Protein AF-A0A9P8IAJ6-F1 (afdb_monomer)

Nearest PDB structures (foldseek):
  5oow-assembly2_B  TM=6.329E-01  e=9.358E-02  Escherichia coli K-12
  6pc1-assembly2_D  TM=3.335E-01  e=1.319E-03  Helicobacter pylori G27
  6pc0-assembly1_A  TM=3.004E-01  e=3.775E-03  Helicobacter pylori G27
  6da0-assembly1_A  TM=4.133E-01  e=6.352E-02  Naegleria fowleri
  3fgu-assembly1_A  TM=4.046E-01  e=2.147E-01  Homo sapiens

Structure (mmCIF, N/CA/C/O backbone):
data_AF-A0A9P8IAJ6-F1
#
_entry.id   AF-A0A9P8IAJ6-F1
#
loop_
_atom_site.group_PDB
_atom_site.id
_atom_site.type_symbol
_atom_site.label_atom_id
_atom_site.label_alt_id
_atom_site.label_comp_id
_atom_site.label_asym_id
_atom_site.label_entity_id
_atom_site.label_seq_id
_atom_site.pdbx_PDB_ins_code
_atom_site.Cartn_x
_atom_site.Cartn_y
_atom_site.Cartn_z
_atom_site.occupancy
_atom_site.B_iso_or_equiv
_atom_site.auth_seq_id
_atom_site.auth_comp_id
_atom_site.auth_asym_id
_atom_site.auth_atom_id
_atom_site.pdbx_PDB_model_num
ATOM 1 N N . MET A 1 1 ? -20.504 -13.870 -5.155 1.00 44.28 1 MET A N 1
ATOM 2 C CA . MET A 1 1 ? -19.865 -12.535 -5.141 1.00 44.28 1 MET A CA 1
ATOM 3 C C . MET A 1 1 ? -20.923 -11.447 -5.249 1.00 44.28 1 MET A C 1
ATOM 5 O O . MET A 1 1 ? -21.402 -11.161 -6.342 1.00 44.28 1 MET A O 1
ATOM 9 N N . LEU A 1 2 ? -21.310 -10.851 -4.120 1.00 45.03 2 LEU A N 1
ATOM 10 C CA . LEU A 1 2 ? -22.040 -9.582 -4.119 1.00 45.03 2 LEU A CA 1
ATOM 11 C C . LEU A 1 2 ? -21.165 -8.536 -4.825 1.00 45.03 2 LEU A C 1
ATOM 13 O O . LEU A 1 2 ? -20.023 -8.322 -4.421 1.00 45.03 2 LEU A O 1
ATOM 17 N N . ARG A 1 3 ? -21.667 -7.910 -5.897 1.00 51.94 3 ARG A N 1
ATOM 18 C CA . ARG A 1 3 ? -20.968 -6.795 -6.552 1.00 51.94 3 ARG A CA 1
ATOM 19 C C . ARG A 1 3 ? -20.875 -5.643 -5.556 1.00 51.94 3 ARG A C 1
ATOM 21 O O . ARG A 1 3 ? -21.867 -4.967 -5.294 1.00 51.94 3 ARG A O 1
ATOM 28 N N . ARG A 1 4 ? -19.693 -5.442 -4.976 1.00 66.25 4 ARG A N 1
ATOM 29 C CA . ARG A 1 4 ? -19.407 -4.273 -4.146 1.00 66.25 4 ARG A CA 1
ATOM 30 C C . ARG A 1 4 ? -19.247 -3.073 -5.074 1.00 66.25 4 ARG A C 1
ATOM 32 O O . ARG A 1 4 ? -18.407 -3.083 -5.971 1.00 66.25 4 ARG A O 1
ATOM 39 N N . ASN A 1 5 ? -20.093 -2.066 -4.890 1.00 79.81 5 ASN A N 1
ATOM 40 C CA . ASN A 1 5 ? -20.052 -0.847 -5.687 1.00 79.81 5 ASN A CA 1
ATOM 41 C C . ASN A 1 5 ? -19.030 0.110 -5.071 1.00 79.81 5 ASN A C 1
ATOM 43 O O . ASN A 1 5 ? -19.359 0.876 -4.169 1.00 79.81 5 ASN A O 1
ATOM 47 N N . TYR A 1 6 ? -17.791 0.059 -5.553 1.00 83.31 6 TYR A N 1
ATOM 48 C CA . TYR A 1 6 ? -16.801 1.086 -5.245 1.00 83.31 6 TYR A CA 1
ATOM 49 C C . TYR A 1 6 ? -16.961 2.255 -6.212 1.00 83.31 6 TYR A C 1
ATOM 51 O O . TYR A 1 6 ? -17.117 2.057 -7.418 1.00 83.31 6 TYR A O 1
ATOM 59 N N . ARG A 1 7 ? -16.872 3.477 -5.690 1.00 87.62 7 ARG A N 1
ATOM 60 C CA . ARG A 1 7 ? -16.754 4.683 -6.508 1.00 87.62 7 ARG A CA 1
ATOM 61 C C . ARG A 1 7 ? -15.306 5.148 -6.457 1.00 87.62 7 ARG A C 1
ATOM 63 O O . ARG A 1 7 ? -14.815 5.518 -5.397 1.00 87.62 7 ARG A O 1
ATOM 70 N N . ILE A 1 8 ? -14.634 5.114 -7.601 1.00 89.38 8 ILE A N 1
ATOM 71 C CA . ILE A 1 8 ? -13.309 5.715 -7.758 1.00 89.38 8 ILE A CA 1
ATOM 72 C C . ILE A 1 8 ? -13.501 7.232 -7.816 1.00 89.38 8 ILE A C 1
ATOM 74 O O . ILE A 1 8 ? -14.361 7.714 -8.554 1.00 89.38 8 ILE A O 1
ATOM 78 N N . ILE A 1 9 ? -12.739 7.961 -7.003 1.00 90.75 9 ILE A N 1
ATOM 79 C CA . ILE A 1 9 ? -12.897 9.409 -6.841 1.00 90.75 9 ILE A CA 1
ATOM 80 C C . ILE A 1 9 ? -11.759 10.160 -7.520 1.00 90.75 9 ILE A C 1
ATOM 82 O O . ILE A 1 9 ? -11.996 10.890 -8.476 1.00 90.75 9 ILE A O 1
ATOM 86 N N . ALA A 1 10 ? -10.532 9.961 -7.041 1.00 92.19 10 ALA A N 1
ATOM 87 C CA . ALA A 1 10 ? -9.364 10.686 -7.508 1.00 92.19 10 ALA A CA 1
ATOM 88 C C . ALA A 1 10 ? -8.107 9.818 -7.415 1.00 92.19 10 ALA A C 1
ATOM 90 O O . ALA A 1 10 ? -7.998 8.945 -6.552 1.00 92.19 10 ALA A O 1
ATOM 91 N N . HIS A 1 11 ? -7.155 10.105 -8.298 1.00 93.19 11 HIS A N 1
ATOM 92 C CA . HIS A 1 11 ? -5.769 9.664 -8.219 1.00 93.19 11 HIS A CA 1
ATOM 93 C C . HIS A 1 11 ? -4.912 10.921 -8.103 1.00 93.19 11 HIS A C 1
ATOM 95 O O . HIS A 1 11 ? -5.017 11.801 -8.957 1.00 93.19 11 HIS A O 1
ATOM 101 N N . ILE A 1 12 ? -4.112 11.026 -7.042 1.00 93.62 12 ILE A N 1
ATOM 102 C CA . ILE A 1 12 ? -3.265 12.194 -6.795 1.00 93.62 12 ILE A CA 1
ATOM 103 C C . ILE A 1 12 ? -1.816 11.757 -6.886 1.00 93.62 12 ILE A C 1
ATOM 105 O O . ILE A 1 12 ? -1.362 10.935 -6.092 1.00 93.62 12 ILE A O 1
ATOM 109 N N . ASP A 1 13 ? -1.101 12.336 -7.843 1.00 92.00 13 ASP A N 1
ATOM 110 C CA . ASP A 1 13 ? 0.321 12.078 -8.006 1.00 92.00 13 ASP A CA 1
ATOM 111 C C . ASP A 1 13 ? 1.120 12.666 -6.837 1.00 92.00 13 ASP A C 1
ATOM 113 O O . ASP A 1 13 ? 0.835 13.753 -6.316 1.00 92.00 13 ASP A O 1
ATOM 117 N N . GLY A 1 14 ? 2.161 11.939 -6.435 1.00 90.69 14 GLY A N 1
ATOM 118 C CA . GLY A 1 14 ? 3.093 12.389 -5.415 1.00 90.69 14 GLY A CA 1
ATOM 119 C C . GLY A 1 14 ? 3.835 13.650 -5.859 1.00 90.69 14 GLY A C 1
ATOM 120 O O . GLY A 1 14 ? 4.471 13.690 -6.910 1.00 90.69 14 GLY A O 1
ATOM 121 N N . ARG A 1 15 ? 3.802 14.703 -5.036 1.00 93.19 15 ARG A N 1
ATOM 122 C CA . ARG A 1 15 ? 4.673 15.871 -5.244 1.00 93.19 15 ARG A CA 1
ATOM 123 C C . ARG A 1 15 ? 6.145 15.477 -5.039 1.00 93.19 15 ARG A C 1
ATOM 125 O O . ARG A 1 15 ? 6.421 14.553 -4.272 1.00 93.19 15 ARG A O 1
ATOM 132 N N . PRO A 1 16 ? 7.120 16.228 -5.588 1.00 92.94 16 PRO A N 1
ATOM 133 C CA . PRO A 1 16 ? 8.541 15.919 -5.400 1.00 92.94 16 PRO A CA 1
ATOM 134 C C . PRO A 1 16 ? 8.961 15.770 -3.929 1.00 92.94 16 PRO A C 1
ATOM 136 O O . PRO A 1 16 ? 9.759 14.899 -3.599 1.00 92.94 16 PRO A O 1
ATOM 139 N N . SER A 1 17 ? 8.394 16.573 -3.022 1.00 95.56 17 SER A N 1
ATOM 140 C CA . SER A 1 17 ? 8.635 16.463 -1.576 1.00 95.56 17 SER A CA 1
ATOM 141 C C . SER A 1 17 ? 8.141 15.139 -0.986 1.00 95.56 17 SER A C 1
ATOM 143 O O . SER A 1 17 ? 8.823 14.560 -0.140 1.00 95.56 17 SER A O 1
ATOM 145 N N . TYR A 1 18 ? 6.984 14.651 -1.438 1.00 95.00 18 TYR A N 1
ATOM 146 C CA . TYR A 1 18 ? 6.430 13.359 -1.041 1.00 95.00 18 TYR A CA 1
ATOM 147 C C . TYR A 1 18 ? 7.281 12.206 -1.575 1.00 95.00 18 TYR A C 1
ATOM 149 O O . TYR A 1 18 ? 7.668 11.331 -0.805 1.00 95.00 18 TYR A O 1
ATOM 157 N N . ASN A 1 19 ? 7.665 12.254 -2.851 1.00 92.25 19 ASN A N 1
ATOM 158 C CA . ASN A 1 19 ? 8.508 11.225 -3.463 1.00 92.25 19 ASN A CA 1
ATOM 159 C C . ASN A 1 19 ? 9.881 11.142 -2.777 1.00 92.25 19 ASN A C 1
ATOM 161 O O . ASN A 1 19 ? 10.347 10.054 -2.444 1.00 92.25 19 ASN A O 1
ATOM 165 N N . LEU A 1 20 ? 10.496 12.290 -2.466 1.00 93.31 20 LEU A N 1
ATOM 166 C CA . LEU A 1 20 ? 11.738 12.347 -1.688 1.00 93.31 20 LEU A CA 1
ATOM 167 C C . LEU A 1 20 ? 11.565 11.787 -0.271 1.00 93.31 20 LEU A C 1
ATOM 169 O O . LEU A 1 20 ? 12.455 11.097 0.235 1.00 93.31 20 LEU A O 1
ATOM 173 N N . LEU A 1 21 ? 10.431 12.069 0.380 1.00 94.50 21 LEU A N 1
ATOM 174 C CA . LEU A 1 21 ? 10.118 11.507 1.690 1.00 94.50 21 LEU A CA 1
ATOM 175 C C . LEU A 1 21 ? 10.012 9.982 1.614 1.00 94.50 21 LEU A C 1
ATOM 177 O O . LEU A 1 21 ? 10.696 9.307 2.382 1.00 94.50 21 LEU A O 1
ATOM 181 N N . LEU A 1 22 ? 9.210 9.445 0.692 1.00 92.88 22 LEU A N 1
ATOM 182 C CA . LEU A 1 22 ? 9.053 8.002 0.517 1.00 92.88 22 LEU A CA 1
ATOM 183 C C . LEU A 1 22 ? 10.376 7.321 0.182 1.00 92.88 22 LEU A C 1
ATOM 185 O O . LEU A 1 22 ? 10.697 6.313 0.804 1.00 92.88 22 LEU A O 1
ATOM 189 N N . HIS A 1 23 ? 11.179 7.894 -0.716 1.00 92.31 23 HIS A N 1
ATOM 190 C CA . HIS A 1 23 ? 12.510 7.380 -1.030 1.00 92.31 23 HIS A CA 1
ATOM 191 C C . HIS A 1 23 ? 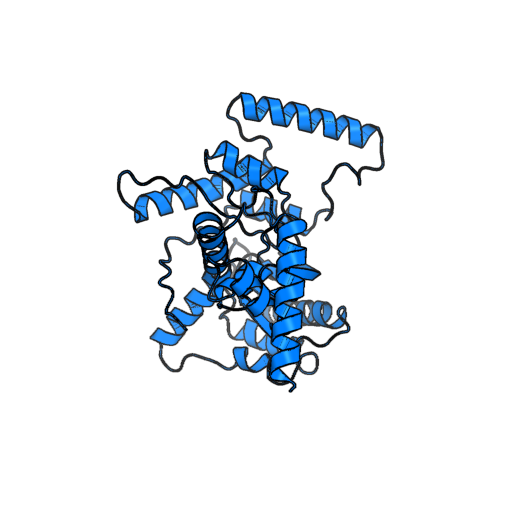13.371 7.280 0.235 1.00 92.31 23 HIS A C 1
ATOM 193 O O . HIS A 1 23 ? 13.981 6.247 0.505 1.00 92.31 23 HIS A O 1
ATOM 199 N N . ARG A 1 24 ? 13.418 8.342 1.048 1.00 93.56 24 ARG A N 1
ATOM 200 C CA . ARG A 1 24 ? 14.191 8.355 2.298 1.00 93.56 24 ARG A CA 1
ATOM 201 C C . ARG A 1 24 ? 13.666 7.345 3.320 1.00 93.56 24 ARG A C 1
ATOM 203 O O . ARG A 1 24 ? 14.458 6.786 4.071 1.00 93.56 24 ARG A O 1
ATOM 210 N N . LEU A 1 25 ? 12.354 7.127 3.377 1.00 92.44 25 LEU A N 1
ATOM 211 C CA . LEU A 1 25 ? 11.752 6.124 4.257 1.00 92.44 25 LEU A CA 1
ATOM 212 C C . LEU A 1 25 ? 12.020 4.694 3.768 1.00 92.44 25 LEU A C 1
ATOM 214 O O . LEU A 1 25 ? 12.262 3.809 4.583 1.00 92.44 25 LEU A O 1
ATOM 218 N N . ALA A 1 26 ? 12.034 4.479 2.454 1.00 91.38 26 ALA A N 1
ATOM 219 C CA . ALA A 1 26 ? 12.332 3.198 1.827 1.00 91.38 26 ALA A CA 1
ATOM 220 C C . ALA A 1 26 ? 13.792 2.765 2.037 1.00 91.38 26 ALA A C 1
ATOM 222 O O . ALA A 1 26 ? 14.052 1.605 2.363 1.00 91.38 26 ALA A O 1
ATOM 223 N N . THR A 1 27 ? 14.740 3.697 1.884 1.00 89.62 27 THR A N 1
ATOM 224 C CA . THR A 1 27 ? 16.182 3.432 2.039 1.00 89.62 27 THR A CA 1
ATOM 225 C C . THR A 1 27 ? 16.691 3.621 3.469 1.00 89.62 27 THR A C 1
ATOM 227 O O . THR A 1 27 ? 17.816 3.236 3.788 1.00 89.62 27 THR A O 1
ATOM 230 N N . GLY A 1 28 ? 15.874 4.213 4.340 1.00 85.50 28 GLY A N 1
ATOM 231 C CA . GLY A 1 28 ? 16.190 4.452 5.741 1.00 85.50 28 GLY A CA 1
ATOM 232 C C . GLY A 1 28 ? 16.145 3.192 6.620 1.00 85.50 28 GLY A C 1
ATOM 233 O O . GLY A 1 28 ? 15.745 2.107 6.181 1.00 85.50 28 GLY A O 1
ATOM 234 N N . PRO A 1 29 ? 16.550 3.318 7.898 1.00 78.75 29 PRO A N 1
ATOM 235 C CA . PRO A 1 29 ? 16.440 2.227 8.859 1.00 78.75 29 PRO A CA 1
ATOM 236 C C . PRO A 1 29 ? 14.971 1.836 9.074 1.00 78.75 29 PRO A C 1
ATOM 238 O O . PRO A 1 29 ? 14.113 2.704 9.228 1.00 78.75 29 PRO A O 1
ATOM 241 N N . GLN A 1 30 ? 14.700 0.527 9.130 1.00 67.56 30 GLN A N 1
ATOM 242 C CA . GLN A 1 30 ? 13.350 -0.021 9.329 1.00 67.56 30 GLN A CA 1
ATOM 243 C C . GLN A 1 30 ? 12.733 0.402 10.668 1.00 67.56 30 GLN A C 1
ATOM 245 O O . GLN A 1 30 ? 11.563 0.768 10.725 1.00 67.56 30 GLN A O 1
ATOM 250 N N . ASN A 1 31 ? 13.527 0.397 11.742 1.00 69.19 31 ASN A N 1
ATOM 251 C CA . ASN A 1 31 ? 13.022 0.650 13.089 1.00 69.19 31 ASN A CA 1
ATOM 252 C C . ASN A 1 31 ? 13.264 2.106 13.485 1.00 69.19 31 ASN A C 1
ATOM 254 O O . ASN A 1 31 ? 14.400 2.542 13.674 1.00 69.19 31 ASN A O 1
ATOM 258 N N . ARG A 1 32 ? 12.167 2.854 13.629 1.00 75.12 32 ARG A N 1
ATOM 259 C CA . ARG A 1 32 ? 12.161 4.282 13.997 1.00 75.12 32 ARG A CA 1
ATOM 260 C C . ARG A 1 32 ? 11.673 4.524 15.436 1.00 75.12 32 ARG A C 1
ATOM 262 O O . ARG A 1 32 ? 11.449 5.665 15.832 1.00 75.12 32 ARG A O 1
ATOM 269 N N . ILE A 1 33 ? 11.543 3.447 16.214 1.00 70.88 33 ILE A N 1
ATOM 270 C CA . ILE A 1 33 ? 11.002 3.416 17.581 1.00 70.88 33 ILE A CA 1
ATOM 271 C C . ILE A 1 33 ? 12.136 3.592 18.618 1.00 70.88 33 ILE A C 1
ATOM 273 O O . ILE A 1 33 ? 13.244 3.091 18.398 1.00 70.88 33 ILE A O 1
ATOM 277 N N . PRO A 1 34 ? 11.890 4.268 19.762 1.00 68.00 34 PRO A N 1
ATOM 278 C CA . PRO A 1 34 ? 12.907 4.590 20.775 1.00 68.00 34 PRO A CA 1
ATOM 279 C C . PRO A 1 34 ? 13.694 3.419 21.342 1.00 68.00 34 PRO A C 1
ATOM 281 O O . PRO A 1 34 ? 14.868 3.586 21.675 1.00 68.00 34 PRO A O 1
ATOM 284 N N . ASP A 1 35 ? 13.065 2.251 21.452 1.00 71.12 35 ASP A N 1
ATOM 285 C CA . ASP A 1 35 ? 13.657 1.067 22.087 1.00 71.12 35 ASP A CA 1
ATOM 286 C C . ASP A 1 35 ? 14.903 0.568 21.349 1.00 71.12 35 ASP A C 1
ATOM 288 O O . ASP A 1 35 ? 15.758 -0.101 21.922 1.00 71.12 35 ASP A O 1
ATOM 292 N N . HIS A 1 36 ? 15.051 0.982 20.092 1.00 73.19 36 HIS A N 1
ATOM 293 C CA . HIS A 1 36 ? 16.165 0.634 19.223 1.00 73.19 36 HIS A CA 1
ATOM 294 C C . HIS A 1 36 ? 17.242 1.724 19.176 1.00 73.19 36 HIS A C 1
ATOM 296 O O . HIS A 1 36 ? 18.156 1.649 18.359 1.00 73.19 36 HIS A O 1
ATOM 302 N N . ILE A 1 37 ? 17.150 2.755 20.025 1.00 77.19 37 ILE A N 1
ATOM 303 C CA . ILE A 1 37 ? 18.145 3.825 20.107 1.00 77.19 37 ILE A CA 1
ATOM 304 C C . ILE A 1 37 ? 19.208 3.434 21.149 1.00 77.19 37 ILE A C 1
ATOM 306 O O . ILE A 1 37 ? 18.953 3.536 22.355 1.00 77.19 37 ILE A O 1
ATOM 310 N N . PRO A 1 38 ? 20.423 3.030 20.724 1.00 76.62 38 PRO A N 1
ATOM 311 C CA . PRO A 1 38 ? 21.413 2.450 21.631 1.00 76.62 38 PRO A CA 1
ATOM 312 C C . PRO A 1 38 ? 22.088 3.487 22.541 1.00 76.62 38 PRO A C 1
ATOM 314 O O . PRO A 1 38 ? 22.663 3.126 23.563 1.00 76.62 38 PRO A O 1
ATOM 317 N N . SER A 1 39 ? 22.043 4.778 22.193 1.00 87.00 39 SER A N 1
ATOM 318 C CA . SER A 1 39 ? 22.793 5.825 22.896 1.00 87.00 39 SER A CA 1
ATOM 319 C C . SER A 1 39 ? 21.912 6.714 23.777 1.00 87.00 39 SER A C 1
ATOM 321 O O . SER A 1 39 ? 20.814 7.123 23.392 1.00 87.00 39 SER A O 1
ATOM 323 N N . THR A 1 40 ? 22.432 7.101 24.948 1.00 88.25 40 THR A N 1
ATOM 324 C CA . THR A 1 40 ? 21.780 8.051 25.871 1.00 88.25 40 THR A CA 1
ATOM 325 C C . THR A 1 40 ? 21.492 9.392 25.196 1.00 88.25 40 THR A C 1
ATOM 327 O O . THR A 1 40 ? 20.407 9.951 25.343 1.00 88.25 40 THR A O 1
ATOM 330 N N . TRP A 1 41 ? 22.434 9.878 24.383 1.00 88.44 41 TRP A N 1
ATOM 331 C CA . TRP A 1 41 ? 22.255 11.082 23.569 1.00 88.44 41 TRP A CA 1
ATOM 332 C C . TRP A 1 41 ? 21.129 10.936 22.545 1.00 88.44 41 TRP A C 1
ATOM 334 O O . TRP A 1 41 ? 20.355 11.872 22.341 1.00 88.44 41 TRP A O 1
ATOM 344 N N . GLY A 1 42 ? 20.998 9.760 21.928 1.00 86.56 42 GLY A N 1
ATOM 345 C CA . GLY A 1 42 ? 19.889 9.461 21.032 1.00 86.56 42 GLY A CA 1
ATOM 346 C C . GLY A 1 42 ? 18.542 9.504 21.756 1.00 86.56 42 GLY A C 1
ATOM 347 O O . GLY A 1 42 ? 17.604 10.116 21.247 1.00 86.56 42 GLY A O 1
ATOM 348 N N . LYS A 1 43 ? 18.459 8.937 22.967 1.00 87.44 43 LYS A N 1
ATOM 349 C CA . LYS A 1 43 ? 17.246 8.983 23.803 1.00 87.44 43 LYS A CA 1
ATOM 350 C C . LYS A 1 43 ? 16.876 10.412 24.206 1.00 87.44 43 LYS A C 1
ATOM 352 O O . LYS A 1 43 ? 15.714 10.791 24.090 1.00 87.44 43 LYS A O 1
ATOM 357 N N . LEU A 1 44 ? 17.849 11.237 24.600 1.00 90.31 44 LEU A N 1
ATOM 358 C CA . LEU A 1 44 ? 17.603 12.649 24.916 1.00 90.31 44 LEU A CA 1
ATOM 359 C C . LEU A 1 44 ? 17.097 13.424 23.691 1.00 90.31 44 LEU A C 1
ATOM 361 O O . LEU A 1 44 ? 16.112 14.154 23.783 1.00 90.31 44 LEU A O 1
ATOM 365 N N . ARG A 1 45 ? 17.725 13.226 22.525 1.00 88.75 45 ARG A N 1
ATOM 366 C CA . ARG A 1 45 ? 17.277 13.836 21.265 1.00 88.75 45 ARG A CA 1
ATOM 367 C C . ARG A 1 45 ? 15.870 13.373 20.886 1.00 88.75 45 ARG A C 1
ATOM 369 O O . ARG A 1 45 ? 15.095 14.170 20.364 1.00 88.75 45 ARG A O 1
ATOM 376 N N . TYR A 1 46 ? 15.530 12.113 21.153 1.00 87.94 46 TYR A N 1
ATOM 377 C CA . TYR A 1 46 ? 14.174 11.603 20.973 1.00 87.94 46 TYR A CA 1
ATOM 378 C C . TYR A 1 46 ? 13.174 12.315 21.896 1.00 87.94 46 TYR A C 1
ATOM 380 O O . TYR A 1 46 ? 12.164 12.814 21.408 1.00 87.94 46 TYR A O 1
ATOM 388 N N . LEU A 1 47 ? 13.474 12.453 23.193 1.00 90.88 47 LEU A N 1
ATOM 389 C CA . LEU A 1 47 ? 12.618 13.185 24.137 1.00 90.88 47 LEU A CA 1
ATOM 390 C C . LEU A 1 47 ? 12.427 14.649 23.727 1.00 90.88 47 LEU A C 1
ATOM 392 O O . LEU A 1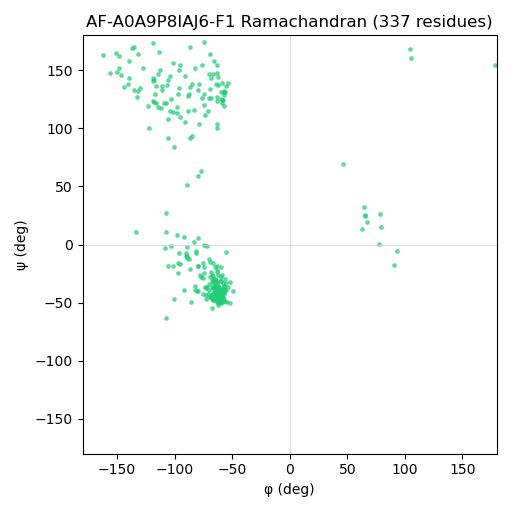 47 ? 11.304 15.147 23.744 1.00 90.88 47 LEU A O 1
ATOM 396 N N . GLN A 1 48 ? 13.498 15.319 23.292 1.00 93.62 48 GLN A N 1
ATOM 397 C CA . GLN A 1 48 ? 13.422 16.684 22.771 1.00 93.62 48 GLN A CA 1
ATOM 398 C C . GLN A 1 48 ? 12.497 16.765 21.548 1.00 93.62 48 GLN A C 1
ATOM 400 O O . GLN A 1 48 ? 11.627 17.633 21.492 1.00 93.62 48 GLN A O 1
ATOM 405 N N . LYS A 1 49 ? 12.645 15.842 20.587 1.00 91.25 49 LYS A N 1
ATOM 406 C CA . LYS A 1 49 ? 11.763 15.761 19.413 1.00 91.25 49 LYS A CA 1
ATOM 407 C C . LYS A 1 49 ? 10.311 15.493 19.810 1.00 91.25 49 LYS A C 1
ATOM 409 O O . LYS A 1 49 ? 9.417 16.121 19.256 1.00 91.25 49 LYS A O 1
ATOM 414 N N . ARG A 1 50 ? 10.067 14.613 20.784 1.00 91.69 50 ARG A N 1
ATOM 415 C CA . ARG A 1 50 ? 8.723 14.301 21.293 1.00 91.69 50 ARG A CA 1
ATOM 416 C C . ARG A 1 50 ? 8.083 15.513 21.976 1.00 91.69 50 ARG A C 1
ATOM 418 O O . ARG A 1 50 ? 6.918 15.802 21.727 1.00 91.69 50 ARG A O 1
ATOM 425 N N . ALA A 1 51 ? 8.843 16.269 22.766 1.00 94.38 51 ALA A N 1
ATOM 426 C CA . ALA A 1 51 ? 8.368 17.514 23.368 1.00 94.38 51 ALA A CA 1
ATOM 427 C C . ALA A 1 51 ? 8.034 18.572 22.301 1.00 94.38 51 ALA A C 1
ATOM 429 O O . ALA A 1 51 ? 6.967 19.182 22.346 1.00 94.38 51 ALA A O 1
ATOM 430 N N . GLN A 1 52 ? 8.905 18.741 21.298 1.00 95.62 52 GLN A N 1
ATOM 431 C CA . GLN A 1 52 ? 8.660 19.650 20.174 1.00 95.62 52 GLN A CA 1
ATOM 432 C C . GLN A 1 52 ? 7.410 19.253 19.377 1.00 95.62 52 GLN A C 1
ATOM 434 O O . GLN A 1 52 ? 6.614 20.112 19.006 1.00 95.62 52 GLN A O 1
ATOM 439 N N . ARG A 1 53 ? 7.216 17.952 19.153 1.00 94.69 53 ARG A N 1
ATOM 440 C CA . ARG A 1 53 ? 6.043 17.381 18.491 1.00 94.69 53 ARG A CA 1
ATOM 441 C C . ARG A 1 53 ? 4.752 17.726 19.240 1.00 94.69 53 ARG A C 1
ATOM 443 O O . ARG A 1 53 ? 3.825 18.246 18.628 1.00 94.69 53 ARG A O 1
ATOM 450 N N . ILE A 1 54 ? 4.709 17.512 20.559 1.00 95.19 54 ILE A N 1
ATOM 451 C CA . ILE A 1 54 ? 3.555 17.872 21.405 1.00 95.19 54 ILE A CA 1
ATOM 452 C C . ILE A 1 54 ? 3.274 19.377 21.325 1.00 95.19 54 ILE A C 1
ATOM 454 O O . ILE A 1 54 ? 2.125 19.778 21.136 1.00 95.19 54 ILE A O 1
ATOM 458 N N . LEU A 1 55 ? 4.318 20.209 21.402 1.00 97.00 55 LEU A N 1
ATOM 459 C CA . LEU A 1 55 ? 4.178 21.658 21.285 1.00 97.00 55 LEU A CA 1
ATOM 460 C C . LEU A 1 55 ? 3.591 22.059 19.921 1.00 97.00 55 LEU A C 1
ATOM 462 O O . LEU A 1 55 ? 2.635 22.830 19.873 1.00 97.00 55 LEU A O 1
ATOM 466 N N . ASN A 1 56 ? 4.101 21.502 18.818 1.00 97.50 56 ASN A N 1
ATOM 467 C CA . ASN A 1 56 ? 3.579 21.758 17.473 1.00 97.50 56 ASN A CA 1
ATOM 468 C C . ASN A 1 56 ? 2.092 21.394 17.362 1.00 97.50 56 ASN A C 1
ATOM 470 O O . ASN A 1 56 ? 1.311 22.220 16.890 1.00 97.50 56 ASN A O 1
ATOM 474 N N . LYS A 1 57 ? 1.686 20.222 17.873 1.00 96.31 57 LYS A N 1
ATOM 475 C CA . LYS A 1 57 ? 0.274 19.804 17.895 1.00 96.31 57 LYS A CA 1
ATOM 476 C C . LYS A 1 57 ? -0.591 20.775 18.692 1.00 96.31 57 LYS A C 1
ATOM 478 O O . LYS A 1 57 ? -1.642 21.184 18.214 1.00 96.31 57 LYS A O 1
ATOM 483 N N . SER A 1 58 ? -0.124 21.212 19.865 1.00 95.81 58 SER A N 1
ATOM 484 C CA . SER A 1 58 ? -0.866 22.180 20.688 1.00 95.81 58 SER A CA 1
ATOM 485 C C . SER A 1 58 ? -1.042 23.547 20.009 1.00 95.81 58 SER A C 1
ATOM 487 O O . SER A 1 58 ? -1.991 24.264 20.306 1.00 95.81 58 SER A O 1
ATOM 489 N N . LEU A 1 59 ? -0.157 23.889 19.066 1.00 96.56 59 LEU A N 1
ATOM 490 C CA . LEU A 1 59 ? -0.222 25.105 18.252 1.00 96.56 59 LEU A CA 1
ATOM 491 C C . LEU A 1 59 ? -0.980 24.914 16.924 1.00 96.56 59 LEU A C 1
ATOM 493 O O . LEU A 1 59 ? -0.945 25.815 16.085 1.00 96.56 59 LEU A O 1
ATOM 497 N N . GLY A 1 60 ? -1.608 23.755 16.689 1.00 95.12 60 GLY A N 1
ATOM 498 C CA . GLY A 1 60 ? -2.285 23.446 15.424 1.00 95.12 60 GLY A CA 1
ATOM 499 C C . GLY A 1 60 ? -1.337 23.339 14.224 1.00 95.12 60 GLY A C 1
ATOM 500 O O . GLY A 1 60 ? -1.743 23.585 13.091 1.00 95.12 60 GLY A O 1
ATOM 501 N N . ARG A 1 61 ? -0.055 23.032 14.456 1.00 97.25 61 ARG A N 1
ATOM 502 C CA . ARG A 1 61 ? 0.964 22.852 13.410 1.00 97.25 61 ARG A CA 1
ATOM 503 C C . ARG A 1 61 ? 1.210 21.363 13.151 1.00 97.25 61 ARG A C 1
ATOM 505 O O . ARG A 1 61 ? 1.026 20.561 14.070 1.00 97.25 61 ARG A O 1
ATOM 512 N N . PRO A 1 62 ? 1.704 20.987 11.955 1.00 97.44 62 PRO A N 1
ATOM 513 C CA . PRO A 1 62 ? 2.183 19.633 11.720 1.00 97.44 62 PRO A CA 1
ATOM 514 C C . PRO A 1 62 ? 3.248 19.275 12.749 1.00 97.44 62 PRO A C 1
ATOM 516 O O . PRO A 1 62 ? 4.135 20.079 13.056 1.00 97.44 62 PRO A O 1
ATOM 519 N N . ALA A 1 63 ? 3.161 18.072 13.295 1.00 96.81 63 ALA A N 1
ATOM 520 C CA . ALA A 1 63 ? 3.995 17.719 14.426 1.00 96.81 63 ALA A CA 1
ATOM 521 C C . ALA A 1 63 ? 5.475 17.559 14.040 1.00 96.81 63 ALA A C 1
ATOM 523 O O . ALA A 1 63 ? 6.360 17.944 14.810 1.00 96.81 63 ALA A O 1
ATOM 524 N N . THR A 1 64 ? 5.734 17.066 12.826 1.00 96.00 64 THR A N 1
ATOM 525 C CA . THR A 1 64 ? 7.050 17.034 12.179 1.00 96.00 64 THR A CA 1
ATOM 526 C C . THR A 1 64 ? 6.964 17.565 10.738 1.00 96.00 64 THR A C 1
ATOM 528 O O . THR A 1 64 ? 5.869 17.651 10.171 1.00 96.00 64 THR A O 1
ATOM 531 N N . PRO A 1 65 ? 8.101 17.915 10.105 1.00 96.12 65 PRO A N 1
ATOM 532 C CA . PRO A 1 65 ? 8.134 18.232 8.676 1.00 96.12 65 PRO A CA 1
ATOM 533 C C . PRO A 1 65 ? 7.605 17.090 7.797 1.00 96.12 65 PRO A C 1
ATOM 535 O O . PRO A 1 65 ? 6.940 17.338 6.798 1.00 96.12 65 PRO A O 1
ATOM 538 N N . GLU A 1 66 ? 7.860 15.839 8.182 1.00 95.44 66 GLU A N 1
ATOM 539 C CA . GLU A 1 66 ? 7.343 14.656 7.493 1.00 95.44 66 GLU A CA 1
ATOM 540 C C . GLU A 1 66 ? 5.816 14.579 7.557 1.00 95.44 66 GLU A C 1
ATOM 542 O O . GLU A 1 66 ? 5.178 14.363 6.527 1.00 95.44 66 GLU A O 1
ATOM 547 N N . THR A 1 67 ? 5.226 14.838 8.730 1.00 96.31 67 THR A N 1
ATOM 548 C CA . THR A 1 67 ? 3.770 14.948 8.888 1.00 96.31 67 THR A CA 1
ATOM 549 C C . THR A 1 67 ? 3.200 16.019 7.964 1.00 96.31 67 THR A C 1
ATOM 551 O O . THR A 1 67 ? 2.164 15.788 7.356 1.00 96.31 67 THR A O 1
ATOM 554 N N . ALA A 1 68 ? 3.875 17.165 7.810 1.00 97.50 68 ALA A N 1
ATOM 555 C CA . ALA A 1 68 ? 3.417 18.232 6.918 1.00 97.50 68 ALA A CA 1
ATOM 556 C C . ALA A 1 68 ? 3.356 17.777 5.450 1.00 97.50 68 ALA A C 1
ATOM 558 O O . ALA A 1 68 ? 2.380 18.058 4.761 1.00 97.50 68 ALA A O 1
ATOM 559 N N . ILE A 1 69 ? 4.378 17.050 4.984 1.00 97.88 69 ILE A N 1
ATOM 560 C CA . ILE A 1 69 ? 4.449 16.534 3.608 1.00 97.88 69 ILE A CA 1
ATOM 561 C C . ILE A 1 69 ? 3.350 15.494 3.355 1.00 97.88 69 ILE A C 1
ATOM 563 O O . ILE A 1 69 ? 2.680 15.547 2.326 1.00 97.88 69 ILE A O 1
ATOM 567 N N . LEU A 1 70 ? 3.146 14.558 4.287 1.00 96.94 70 LEU A N 1
ATOM 568 C CA . LEU A 1 70 ? 2.082 13.555 4.173 1.00 96.94 70 LEU A CA 1
ATOM 569 C C . LEU A 1 70 ? 0.692 14.205 4.235 1.00 96.94 70 LEU A C 1
ATOM 571 O O . LEU A 1 70 ? -0.183 13.872 3.438 1.00 96.94 70 LEU A O 1
ATOM 575 N N . ALA A 1 71 ? 0.500 15.162 5.145 1.00 97.31 71 ALA A N 1
ATOM 576 C CA . ALA A 1 71 ? -0.758 15.878 5.299 1.00 97.31 71 ALA A CA 1
ATOM 577 C C . ALA A 1 71 ? -1.128 16.705 4.066 1.00 97.31 71 ALA A C 1
ATOM 579 O O . ALA A 1 71 ? -2.303 16.769 3.732 1.00 97.31 71 ALA A O 1
ATOM 580 N N . ASP A 1 72 ? -0.158 17.301 3.369 1.00 97.69 72 ASP A N 1
ATOM 581 C CA . ASP A 1 72 ? -0.399 18.041 2.125 1.00 97.69 72 ASP A CA 1
ATOM 582 C C . ASP A 1 72 ? -1.043 17.138 1.054 1.00 97.69 72 ASP A C 1
ATOM 584 O O . ASP A 1 72 ? -2.098 17.475 0.505 1.00 97.69 72 ASP A O 1
ATOM 588 N N . LEU A 1 73 ? -0.495 15.934 0.842 1.00 96.25 73 LEU A N 1
ATOM 589 C CA . LEU A 1 73 ? -1.059 14.956 -0.097 1.00 96.25 73 LEU A CA 1
ATOM 590 C C . LEU A 1 73 ? -2.465 14.502 0.328 1.00 96.25 73 LEU A C 1
ATOM 592 O O . LEU A 1 73 ? -3.401 14.533 -0.474 1.00 96.25 73 LEU A O 1
ATOM 596 N N . ILE A 1 74 ? -2.640 14.125 1.599 1.00 96.69 74 ILE A N 1
ATOM 597 C CA . ILE A 1 74 ? -3.937 13.654 2.110 1.00 96.69 74 ILE A CA 1
ATOM 598 C C . ILE A 1 74 ? -4.976 14.779 2.121 1.00 96.69 74 ILE A C 1
ATOM 600 O O . ILE A 1 74 ? -6.147 14.521 1.863 1.00 96.69 74 ILE A O 1
ATOM 604 N N . SER A 1 75 ? -4.578 16.031 2.351 1.00 97.31 75 SER A N 1
ATOM 605 C CA . SER A 1 75 ? -5.489 17.179 2.285 1.00 97.31 75 SER A CA 1
ATOM 606 C C . SER A 1 75 ? -6.039 17.388 0.873 1.00 97.31 75 SER A C 1
ATOM 608 O O . SER A 1 75 ? -7.218 17.699 0.719 1.00 97.31 75 SER A O 1
ATOM 610 N N . THR A 1 76 ? -5.220 17.126 -0.153 1.00 96.88 76 THR A N 1
ATOM 611 C CA . THR A 1 76 ? -5.645 17.166 -1.558 1.00 96.88 76 THR A CA 1
ATOM 612 C C . THR A 1 76 ? -6.655 16.051 -1.836 1.00 96.88 76 THR A C 1
ATOM 614 O O . THR A 1 76 ? -7.741 16.318 -2.341 1.00 96.88 76 THR A O 1
ATOM 617 N N . LEU A 1 77 ? -6.358 14.815 -1.412 1.00 95.69 77 LEU A N 1
ATOM 618 C CA . LEU A 1 77 ? -7.298 13.688 -1.513 1.00 95.69 77 LEU A CA 1
ATOM 619 C C . LEU A 1 77 ? -8.617 13.952 -0.771 1.00 95.69 77 LEU A C 1
ATOM 621 O O . LEU A 1 77 ? -9.690 13.634 -1.286 1.00 95.69 77 LEU A O 1
ATOM 625 N N . LYS A 1 78 ? -8.549 14.547 0.426 1.00 96.25 78 LYS A N 1
ATOM 626 C CA . LYS A 1 78 ? -9.716 14.937 1.223 1.00 96.25 78 LYS A CA 1
ATOM 627 C C . LYS A 1 78 ? -10.579 15.935 0.455 1.00 96.25 78 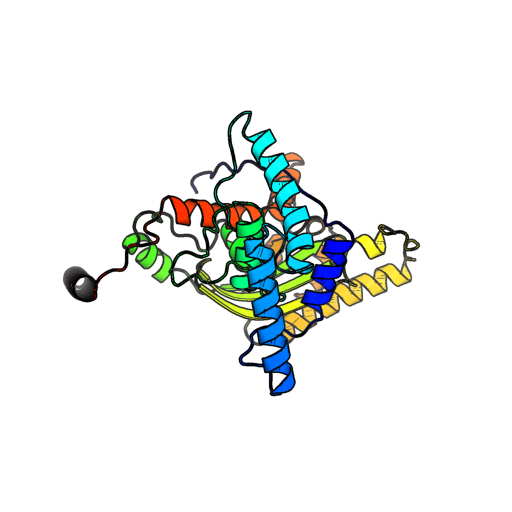LYS A C 1
ATOM 629 O O . LYS A 1 78 ? -11.773 15.695 0.315 1.00 96.25 78 LYS A O 1
ATOM 634 N N . ALA A 1 79 ? -9.979 17.000 -0.077 1.00 96.19 79 ALA A N 1
ATOM 635 C CA . ALA A 1 79 ? -10.693 18.036 -0.819 1.00 96.19 79 ALA A CA 1
ATOM 636 C C . ALA A 1 79 ? -11.400 17.477 -2.066 1.00 96.19 79 ALA A C 1
ATOM 638 O O . ALA A 1 79 ? -12.583 17.747 -2.266 1.00 96.19 79 ALA A O 1
ATOM 639 N N . GLU A 1 80 ? -10.717 16.641 -2.855 1.00 96.00 80 GLU A N 1
ATOM 640 C CA . GLU A 1 80 ? -11.322 15.969 -4.016 1.00 96.00 80 GLU A CA 1
ATOM 641 C C . GLU A 1 80 ? -12.468 15.033 -3.606 1.00 96.00 80 GLU A C 1
ATOM 643 O O . GLU A 1 80 ? -13.508 14.964 -4.264 1.00 96.00 80 GLU A O 1
ATOM 648 N N . THR A 1 81 ? -12.314 14.338 -2.476 1.00 95.12 81 THR A N 1
ATOM 649 C CA . THR A 1 81 ? -13.355 13.450 -1.945 1.00 95.12 81 THR A CA 1
ATOM 650 C C . THR A 1 81 ? -14.586 14.220 -1.487 1.00 95.12 81 THR A C 1
ATOM 652 O O . THR A 1 81 ? -15.697 13.873 -1.880 1.00 95.12 81 THR A O 1
ATOM 655 N N . GLU A 1 82 ? -14.414 15.291 -0.716 1.00 95.88 82 GLU A N 1
ATOM 656 C CA . GLU A 1 82 ? -15.515 16.150 -0.266 1.00 95.88 82 GLU A CA 1
ATOM 657 C C . GLU A 1 82 ? -16.228 16.813 -1.453 1.00 95.88 82 GLU A C 1
ATOM 659 O O . GLU A 1 82 ? -17.460 16.837 -1.505 1.00 95.88 82 GLU A O 1
ATOM 664 N N . ALA A 1 83 ? -15.478 17.254 -2.468 1.00 94.94 83 ALA A N 1
ATOM 665 C CA . ALA A 1 83 ? -16.051 17.778 -3.704 1.00 94.94 83 ALA A CA 1
ATOM 666 C C . ALA A 1 83 ? -16.903 16.729 -4.444 1.00 94.94 83 ALA A C 1
ATOM 668 O O . ALA A 1 83 ? -18.002 17.037 -4.908 1.00 94.94 83 ALA A O 1
ATOM 669 N N . ALA A 1 84 ? -16.438 15.478 -4.519 1.00 94.12 84 ALA A N 1
ATOM 670 C CA . ALA A 1 84 ? -17.149 14.394 -5.199 1.00 94.12 84 ALA A CA 1
ATOM 671 C C . ALA A 1 84 ? -18.372 13.855 -4.430 1.00 94.12 84 ALA A C 1
ATOM 673 O O . ALA A 1 84 ? -19.281 13.276 -5.048 1.00 94.12 84 ALA A O 1
ATOM 674 N N . LEU A 1 85 ? -18.386 14.017 -3.104 1.00 92.12 85 LEU A N 1
ATOM 675 C CA . LEU A 1 85 ? -19.501 13.689 -2.211 1.00 92.12 85 LEU A CA 1
ATOM 676 C C . LEU A 1 85 ? -20.616 14.749 -2.243 1.00 92.12 85 LEU A C 1
ATOM 678 O O . LEU A 1 85 ? -21.786 14.421 -2.044 1.00 92.12 85 LEU A O 1
ATOM 682 N N . GLY A 1 86 ? -20.268 15.995 -2.570 1.00 92.88 86 GLY A N 1
ATOM 683 C CA . GLY A 1 86 ? -21.199 17.106 -2.730 1.00 92.88 86 GLY A CA 1
ATOM 684 C C . GLY A 1 86 ? -21.178 18.091 -1.560 1.00 92.88 86 GLY A C 1
ATOM 685 O O . GLY A 1 86 ? -20.600 17.851 -0.501 1.00 92.88 86 GLY A O 1
ATOM 686 N N . SER A 1 87 ? -21.815 19.246 -1.765 1.00 89.38 87 SER A N 1
ATOM 687 C CA . SER A 1 87 ? -21.773 20.362 -0.817 1.00 89.38 87 SER A CA 1
ATOM 688 C C . SER A 1 87 ? -22.293 19.968 0.569 1.00 89.38 87 SER A C 1
ATOM 690 O O . SER A 1 87 ? -23.427 19.520 0.716 1.00 89.38 87 SER A O 1
ATOM 692 N N . GLY A 1 88 ? -21.465 20.188 1.593 1.00 86.50 88 GLY A N 1
ATOM 693 C CA . GLY A 1 88 ? -21.816 19.957 2.996 1.00 86.50 88 GLY A CA 1
ATOM 694 C C . GLY A 1 88 ? -21.434 18.581 3.544 1.00 86.50 88 GLY A C 1
ATOM 695 O O . GLY A 1 88 ? -21.569 18.375 4.748 1.00 86.50 88 GLY A O 1
ATOM 696 N N . GLN A 1 89 ? -20.924 17.663 2.717 1.00 93.25 89 GLN A N 1
ATOM 697 C CA . GLN A 1 89 ? -20.341 16.414 3.212 1.00 93.25 89 GLN A CA 1
ATOM 698 C C . GLN A 1 89 ? -18.858 16.610 3.528 1.00 93.25 89 GLN A C 1
ATOM 700 O O . GLN A 1 89 ? -18.104 17.135 2.714 1.00 93.25 89 GLN A O 1
ATOM 705 N N . GLN A 1 90 ? -18.451 16.193 4.727 1.00 95.44 90 GLN A N 1
ATOM 706 C CA . GLN A 1 90 ? -17.068 16.265 5.190 1.00 95.44 90 GLN A CA 1
ATOM 707 C C . GLN A 1 90 ? -16.538 14.865 5.470 1.00 95.44 90 GLN A C 1
ATOM 709 O O . GLN A 1 90 ? -17.248 14.018 6.022 1.00 95.44 90 GLN A O 1
ATOM 714 N N . VAL A 1 91 ? -15.272 14.633 5.136 1.00 95.75 91 VAL A N 1
ATOM 715 C CA . VAL A 1 91 ? -14.582 13.392 5.488 1.00 95.75 91 VAL A CA 1
ATOM 716 C C . VAL A 1 91 ? -14.154 13.490 6.949 1.00 95.75 91 VAL A C 1
ATOM 718 O O . VAL A 1 91 ? -13.193 14.179 7.290 1.00 95.75 91 VAL A O 1
ATOM 721 N N . THR A 1 92 ? -14.886 12.800 7.822 1.00 96.31 92 THR A N 1
ATOM 722 C CA . THR A 1 92 ? -14.662 12.817 9.278 1.00 96.31 92 THR A CA 1
ATOM 723 C C . THR A 1 92 ? -13.797 11.664 9.773 1.00 96.31 92 THR A C 1
ATOM 725 O O . THR A 1 92 ? -13.279 11.720 10.887 1.00 96.31 92 THR A O 1
ATOM 728 N N . ALA A 1 93 ? -13.631 10.611 8.975 1.00 95.81 93 ALA A N 1
ATOM 729 C CA . ALA A 1 93 ? -12.853 9.435 9.334 1.00 95.81 93 ALA A CA 1
ATOM 730 C C . ALA A 1 93 ? -12.227 8.794 8.092 1.00 95.81 93 ALA A C 1
ATOM 732 O O . ALA A 1 93 ? -12.815 8.839 7.011 1.00 95.81 93 ALA A O 1
ATOM 733 N N . ALA A 1 94 ? -11.051 8.189 8.250 1.00 96.00 94 ALA A N 1
ATOM 734 C CA . ALA A 1 94 ? -10.341 7.527 7.163 1.00 96.00 94 ALA A CA 1
ATOM 735 C C . ALA A 1 94 ? -9.463 6.375 7.669 1.00 96.00 94 ALA A C 1
ATOM 737 O O . ALA A 1 94 ? -9.171 6.253 8.860 1.00 96.00 94 ALA A O 1
ATOM 738 N N . VAL A 1 95 ? -9.039 5.540 6.723 1.00 95.00 95 VAL A N 1
ATOM 739 C CA . VAL A 1 95 ? -7.994 4.528 6.887 1.00 95.00 95 VAL A CA 1
ATOM 740 C C . VAL A 1 95 ? -6.871 4.867 5.916 1.00 95.00 95 VAL A C 1
ATOM 742 O O . VAL A 1 95 ? -7.135 5.269 4.783 1.00 95.00 95 VAL A O 1
ATOM 745 N N . LEU A 1 96 ? -5.627 4.695 6.356 1.00 94.75 96 LEU A N 1
ATOM 746 C CA . LEU A 1 96 ? -4.446 4.829 5.515 1.00 94.75 96 LEU A CA 1
ATOM 747 C C . LEU A 1 96 ? -3.727 3.487 5.447 1.00 94.75 96 LEU A C 1
ATOM 749 O O . LEU A 1 96 ? -3.435 2.891 6.478 1.00 94.75 96 LEU A O 1
ATOM 753 N N . SER A 1 97 ? -3.421 3.039 4.232 1.00 94.62 97 SER A N 1
ATOM 754 C CA . SER A 1 97 ? -2.529 1.906 4.000 1.00 94.62 97 SER A CA 1
ATOM 755 C C . SER A 1 97 ? -1.116 2.403 3.711 1.00 94.62 97 SER A C 1
ATOM 757 O O . SER A 1 97 ? -0.951 3.308 2.890 1.00 94.62 97 SER A O 1
ATOM 759 N N . SER A 1 98 ? -0.097 1.800 4.324 1.00 92.94 98 SER A N 1
ATOM 760 C CA . SER A 1 98 ? 1.309 2.145 4.062 1.00 92.94 98 SER A CA 1
ATOM 761 C C . SER A 1 98 ? 2.070 1.005 3.372 1.00 92.94 98 SER A C 1
ATOM 763 O O . SER A 1 98 ? 1.738 -0.162 3.590 1.00 92.94 98 SER A O 1
ATOM 765 N N . PRO A 1 99 ? 3.092 1.291 2.539 1.00 93.12 99 PRO A N 1
ATOM 766 C CA . PRO A 1 99 ? 3.938 0.243 1.975 1.00 93.12 99 PRO A CA 1
ATOM 767 C C . PRO A 1 99 ? 4.597 -0.606 3.071 1.00 93.12 99 PRO A C 1
ATOM 769 O O . PRO A 1 99 ? 5.208 -0.064 3.997 1.00 93.12 99 PRO A O 1
ATOM 772 N N . ASP A 1 100 ? 4.531 -1.934 2.934 1.00 93.62 100 ASP A N 1
ATOM 773 C CA . ASP A 1 100 ? 4.991 -2.902 3.942 1.00 93.62 100 ASP A CA 1
ATOM 774 C C . ASP A 1 100 ? 6.467 -2.713 4.342 1.00 93.62 100 ASP A C 1
ATOM 776 O O . ASP A 1 100 ? 6.851 -2.985 5.480 1.00 93.62 100 ASP A O 1
ATOM 780 N N . ARG A 1 101 ? 7.310 -2.210 3.428 1.00 93.69 101 ARG A N 1
ATOM 781 C CA . ARG A 1 101 ? 8.733 -1.939 3.695 1.00 93.69 101 ARG A CA 1
ATOM 782 C C . ARG A 1 101 ? 8.986 -0.656 4.497 1.00 93.69 101 ARG A C 1
ATOM 784 O O . ARG A 1 101 ? 10.020 -0.580 5.166 1.00 93.69 101 ARG A O 1
ATOM 791 N N . ILE A 1 102 ? 8.099 0.341 4.402 1.00 91.62 102 ILE A N 1
ATOM 792 C CA . ILE A 1 102 ? 8.234 1.643 5.083 1.00 91.62 102 ILE A CA 1
ATOM 793 C C . ILE A 1 102 ? 7.752 1.556 6.530 1.00 91.62 102 ILE A C 1
ATOM 795 O O . ILE A 1 102 ? 8.378 2.162 7.401 1.00 91.62 102 ILE A O 1
ATOM 799 N N . LYS A 1 103 ? 6.663 0.811 6.776 1.00 86.00 103 LYS A N 1
ATOM 800 C CA . LYS A 1 103 ? 6.022 0.669 8.095 1.00 86.00 103 LYS A CA 1
ATOM 801 C C . LYS A 1 103 ? 5.849 2.030 8.776 1.00 86.00 103 LYS A C 1
ATOM 803 O O . LYS A 1 103 ? 6.581 2.368 9.712 1.00 86.00 103 LYS A O 1
ATOM 808 N N . LEU A 1 104 ? 4.958 2.867 8.231 1.00 90.12 104 LEU A N 1
ATOM 809 C CA . LEU A 1 104 ? 4.580 4.112 8.912 1.00 90.12 104 LEU A CA 1
ATOM 810 C C . LEU A 1 104 ? 4.051 3.753 10.296 1.00 90.12 104 LEU A C 1
ATOM 812 O O . LEU A 1 104 ? 3.248 2.839 10.403 1.00 90.12 104 LEU A O 1
ATOM 816 N N . THR A 1 105 ? 4.531 4.432 11.336 1.00 88.19 105 THR A N 1
ATOM 817 C CA . THR A 1 105 ? 4.089 4.103 12.695 1.00 88.19 105 THR A CA 1
ATOM 818 C C . THR A 1 105 ? 2.685 4.647 12.941 1.00 88.19 105 THR A C 1
ATOM 820 O O . THR A 1 105 ? 2.320 5.688 12.385 1.00 88.19 105 THR A O 1
ATOM 823 N N . ASP A 1 106 ? 1.939 4.029 13.857 1.00 88.81 106 ASP A N 1
ATOM 824 C CA . ASP A 1 106 ? 0.666 4.573 14.356 1.00 88.81 106 ASP A CA 1
ATOM 825 C C . ASP A 1 106 ? 0.785 6.033 14.772 1.00 88.81 106 ASP A C 1
ATOM 827 O O . ASP A 1 106 ? -0.089 6.860 14.511 1.00 88.81 106 ASP A O 1
ATOM 831 N N . GLU A 1 107 ? 1.910 6.355 15.409 1.00 90.19 107 GLU A N 1
ATOM 832 C CA . GLU A 1 107 ? 2.251 7.694 15.844 1.00 90.19 107 GLU A CA 1
ATOM 833 C C . GLU A 1 107 ? 2.352 8.653 14.632 1.00 90.19 107 GLU A C 1
ATOM 835 O O . GLU A 1 107 ? 1.833 9.768 14.682 1.00 90.19 107 GLU A O 1
ATOM 840 N N . GLU A 1 108 ? 2.975 8.253 13.524 1.00 92.38 108 GLU A N 1
ATOM 841 C CA . GLU A 1 108 ? 3.061 9.061 12.298 1.00 92.38 108 GLU A CA 1
ATOM 842 C C . GLU A 1 108 ? 1.712 9.213 11.588 1.00 92.38 108 GLU A C 1
ATOM 844 O O . GLU A 1 108 ? 1.355 10.329 11.207 1.00 92.38 108 GLU A O 1
ATOM 849 N N . ILE A 1 109 ? 0.953 8.123 11.442 1.00 94.31 109 ILE A N 1
ATOM 850 C CA . ILE A 1 109 ? -0.356 8.125 10.772 1.00 94.31 109 ILE A CA 1
ATOM 851 C C . ILE A 1 109 ? -1.355 8.980 11.558 1.00 94.31 109 ILE A C 1
ATOM 853 O O . ILE A 1 109 ? -2.018 9.853 10.993 1.00 94.31 109 ILE A O 1
ATOM 857 N N . THR A 1 110 ? -1.422 8.776 12.875 1.00 94.38 110 THR A N 1
ATOM 858 C CA . THR A 1 110 ? -2.331 9.510 13.764 1.00 94.38 110 THR A CA 1
ATOM 859 C C . THR A 1 110 ? -2.036 11.001 13.751 1.00 94.38 110 THR A C 1
ATOM 861 O O . THR A 1 110 ? -2.959 11.800 13.732 1.00 94.38 110 THR A O 1
ATOM 864 N N . ASP A 1 111 ? -0.772 11.410 13.671 1.00 96.00 111 ASP A N 1
ATOM 865 C CA . ASP A 1 111 ? -0.440 12.832 13.587 1.00 96.00 111 ASP A CA 1
ATOM 866 C C . ASP A 1 111 ? -0.900 13.515 12.311 1.00 96.00 111 ASP A C 1
ATOM 868 O O . ASP A 1 111 ? -1.277 14.688 12.345 1.00 96.00 111 ASP A O 1
ATOM 872 N N . VAL A 1 112 ? -0.839 12.804 11.186 1.00 97.06 112 VAL A N 1
ATOM 873 C CA . VAL A 1 112 ? -1.345 13.332 9.922 1.00 97.06 112 VAL A CA 1
ATOM 874 C C . VAL A 1 112 ? -2.857 13.514 10.018 1.00 97.06 112 VAL A C 1
ATOM 876 O O . VAL A 1 112 ? -3.376 14.570 9.658 1.00 97.06 112 VAL A O 1
ATOM 879 N N . PHE A 1 113 ? -3.560 12.519 10.554 1.00 97.00 113 PHE A N 1
ATOM 880 C CA . PHE A 1 113 ? -5.005 12.573 10.729 1.00 97.00 113 PHE A CA 1
ATOM 881 C C . PHE A 1 113 ? -5.455 13.621 11.756 1.00 97.00 113 PHE A C 1
ATOM 883 O O . PHE A 1 113 ? -6.349 14.409 11.444 1.00 97.00 113 PHE A O 1
ATOM 890 N N . ASP A 1 114 ? -4.779 13.729 12.901 1.00 96.06 114 ASP A N 1
ATOM 891 C CA . ASP A 1 114 ? -5.020 14.763 13.913 1.00 96.06 114 ASP A CA 1
ATOM 892 C C . ASP A 1 114 ? -4.858 16.167 13.320 1.00 96.06 114 ASP A C 1
ATOM 894 O O . ASP A 1 114 ? -5.705 17.035 13.527 1.00 96.06 114 ASP A O 1
ATOM 898 N N . TYR A 1 115 ? -3.789 16.392 12.546 1.00 97.81 115 TYR A N 1
ATOM 899 C CA . TYR A 1 115 ? -3.540 17.682 11.901 1.00 97.81 115 TYR A CA 1
ATOM 900 C C . TYR A 1 115 ? -4.631 18.051 10.881 1.00 97.81 115 TYR A C 1
ATOM 902 O O . TYR A 1 115 ? -4.967 19.225 10.735 1.00 97.81 115 TYR A O 1
ATOM 910 N N . LEU A 1 116 ? -5.215 17.060 10.202 1.00 97.38 116 LEU A N 1
ATOM 911 C CA . LEU A 1 116 ? -6.284 17.253 9.216 1.00 97.38 116 LEU A CA 1
ATOM 912 C C . LEU A 1 116 ? -7.704 17.219 9.809 1.00 97.38 116 LEU A C 1
ATOM 914 O O . LEU A 1 116 ? -8.680 17.401 9.066 1.00 97.38 116 LEU A O 1
ATOM 918 N N . GLY A 1 117 ? -7.831 16.977 11.118 1.00 96.62 117 GLY A N 1
ATOM 919 C CA . GLY A 1 117 ? -9.113 16.816 11.803 1.00 96.62 117 GLY A CA 1
ATOM 920 C C . GLY A 1 117 ? -9.906 15.594 11.330 1.00 96.62 117 GLY A C 1
ATOM 921 O O . GLY A 1 117 ? -11.132 15.649 11.272 1.00 96.62 117 GLY A O 1
ATOM 922 N N . ILE A 1 118 ? -9.220 14.517 10.941 1.00 97.31 118 ILE A N 1
ATOM 923 C CA . ILE A 1 118 ? -9.822 13.253 10.498 1.00 97.31 118 ILE A CA 1
ATOM 924 C C . ILE A 1 118 ? -9.622 12.218 11.605 1.00 97.31 118 ILE A C 1
ATOM 926 O O . ILE A 1 118 ? -8.539 12.108 12.169 1.00 97.31 118 ILE A O 1
ATOM 930 N N . ARG A 1 119 ? -10.639 11.413 11.913 1.00 95.62 119 ARG A N 1
ATOM 931 C CA . ARG A 1 119 ? -10.485 10.280 12.833 1.00 95.62 119 ARG A CA 1
ATOM 932 C C . ARG A 1 119 ? -9.762 9.117 12.146 1.00 95.62 119 ARG A C 1
ATOM 934 O O . ARG A 1 119 ? -10.221 8.632 11.111 1.00 95.62 119 ARG A O 1
ATOM 941 N N . ASN A 1 120 ? -8.684 8.629 12.759 1.00 94.12 120 ASN A N 1
ATOM 942 C CA . ASN A 1 120 ? -8.010 7.401 12.338 1.00 94.12 120 ASN A CA 1
ATOM 943 C C . ASN A 1 120 ? -8.848 6.171 12.724 1.00 94.12 120 ASN A C 1
ATOM 945 O O . ASN A 1 120 ? -8.971 5.862 13.907 1.00 94.12 120 ASN A O 1
ATOM 949 N N . LEU A 1 121 ? -9.408 5.456 11.748 1.00 92.75 121 LEU A N 1
ATOM 950 C CA . LEU A 1 121 ? -10.214 4.254 12.012 1.00 92.75 121 LEU A CA 1
ATOM 951 C C . LEU A 1 121 ? -9.376 3.028 12.401 1.00 92.75 121 LEU A C 1
ATOM 953 O O . LEU A 1 121 ? -9.934 2.066 12.924 1.00 92.75 121 LEU A O 1
ATOM 957 N N . MET A 1 122 ? -8.063 3.054 12.153 1.00 90.81 122 MET A N 1
ATOM 958 C CA . MET A 1 122 ? -7.154 1.976 12.557 1.00 90.81 122 MET A CA 1
ATOM 959 C C . MET A 1 122 ? -6.635 2.142 13.987 1.00 90.81 122 MET A C 1
ATOM 961 O O . MET A 1 122 ? -6.304 1.147 14.609 1.00 90.81 122 MET A O 1
ATOM 965 N N . ALA A 1 123 ? -6.663 3.357 14.551 1.00 87.62 123 ALA A N 1
ATOM 966 C CA . ALA A 1 123 ? -6.190 3.626 15.915 1.00 87.62 123 ALA A CA 1
ATOM 967 C C . ALA A 1 123 ? -7.106 3.071 17.029 1.00 87.62 123 ALA A C 1
ATOM 969 O O . ALA A 1 123 ? -6.831 3.272 18.212 1.00 87.62 123 ALA A O 1
ATOM 970 N N . GLU A 1 124 ? -8.232 2.441 16.684 1.00 76.94 124 GLU A N 1
ATOM 971 C CA . GLU A 1 124 ? -9.135 1.846 17.671 1.00 76.94 124 GLU A CA 1
ATOM 972 C C . GLU A 1 124 ? -8.594 0.496 18.164 1.00 76.94 124 GLU A C 1
ATOM 974 O O . GLU A 1 124 ? -8.152 -0.294 17.325 1.00 76.94 124 GLU A O 1
ATOM 979 N N . PRO A 1 125 ? -8.671 0.209 19.483 1.00 65.56 125 PRO A N 1
ATOM 980 C CA . PRO A 1 125 ? -8.043 -0.955 20.104 1.00 65.56 125 PRO A CA 1
ATOM 981 C C . PRO A 1 125 ? -8.638 -2.249 19.549 1.00 65.56 125 PRO A C 1
ATOM 983 O O . PRO A 1 125 ? -9.717 -2.680 19.945 1.00 65.56 125 PRO A O 1
ATOM 986 N N . ASP A 1 126 ? -7.918 -2.851 18.616 1.00 64.94 126 ASP A N 1
ATOM 987 C CA . ASP A 1 126 ? -8.152 -4.173 18.057 1.00 64.94 126 ASP A CA 1
ATOM 988 C C . ASP A 1 126 ? -6.776 -4.742 17.683 1.00 64.94 126 ASP A C 1
ATOM 990 O O . ASP A 1 126 ? -5.814 -4.003 17.524 1.00 64.94 126 ASP A O 1
ATOM 994 N N . THR A 1 127 ? -6.699 -6.050 17.493 1.00 62.66 127 THR A N 1
ATOM 995 C CA . THR A 1 127 ? -5.530 -6.825 17.033 1.00 62.66 127 THR A CA 1
ATOM 996 C C . THR A 1 127 ? -4.922 -6.371 15.697 1.00 62.66 127 THR A C 1
ATOM 998 O O . THR A 1 127 ? -3.894 -6.891 15.269 1.00 62.66 127 THR A O 1
ATOM 1001 N N . LEU A 1 128 ? -5.569 -5.429 15.011 1.00 68.75 128 LEU A N 1
ATOM 1002 C CA . LEU A 1 128 ? -5.120 -4.829 13.764 1.00 68.75 128 LEU A CA 1
ATOM 1003 C C . LEU A 1 128 ? -4.485 -3.470 14.050 1.00 68.75 128 LEU A C 1
ATOM 1005 O O . LEU A 1 128 ? -5.158 -2.447 13.914 1.00 68.75 128 LEU A O 1
ATOM 1009 N N . ASP A 1 129 ? -3.208 -3.483 14.419 1.00 68.56 129 ASP A N 1
ATOM 1010 C CA . ASP A 1 129 ? -2.455 -2.254 14.684 1.00 68.56 129 ASP A CA 1
ATOM 1011 C C . ASP A 1 129 ? -2.257 -1.460 13.376 1.00 68.56 129 ASP A C 1
ATOM 1013 O O . ASP A 1 129 ? -2.740 -0.340 13.233 1.00 68.56 129 ASP A O 1
ATOM 1017 N N . ASP A 1 130 ? -1.697 -2.100 12.342 1.00 83.44 130 ASP A N 1
ATOM 1018 C CA . ASP A 1 130 ? -1.357 -1.447 11.073 1.00 83.44 130 ASP A CA 1
ATOM 1019 C C . ASP A 1 130 ? -2.103 -2.034 9.867 1.00 83.44 130 ASP A C 1
ATOM 1021 O O . ASP A 1 130 ? -2.249 -3.251 9.719 1.00 83.44 130 ASP A O 1
ATOM 1025 N N . LEU A 1 131 ? -2.480 -1.166 8.919 1.00 92.44 131 LEU A N 1
ATOM 1026 C CA . LEU A 1 131 ? -2.906 -1.594 7.588 1.00 92.44 131 LEU A CA 1
ATOM 1027 C C . LEU A 1 131 ? -1.785 -1.394 6.562 1.00 92.44 131 LEU A C 1
ATOM 1029 O O . LEU A 1 131 ? -1.416 -0.273 6.204 1.00 92.44 131 LEU A O 1
ATOM 1033 N N . TYR A 1 132 ? -1.281 -2.502 6.025 1.00 94.38 132 TYR A N 1
ATOM 1034 C CA . TYR A 1 132 ? -0.253 -2.477 4.988 1.00 94.38 132 TYR A CA 1
ATOM 1035 C C . TYR A 1 132 ? -0.833 -2.574 3.575 1.00 94.38 132 TYR A C 1
ATOM 1037 O O . TYR A 1 132 ? -1.923 -3.120 3.357 1.00 94.38 132 TYR A O 1
ATOM 1045 N N . ALA A 1 133 ? -0.084 -2.054 2.603 1.00 95.75 133 ALA A N 1
ATOM 1046 C CA . ALA A 1 133 ? -0.468 -2.012 1.197 1.00 95.75 133 ALA A CA 1
ATOM 1047 C C . ALA A 1 133 ? -0.763 -3.413 0.646 1.00 95.75 133 ALA A C 1
ATOM 1049 O O . ALA A 1 133 ? -1.788 -3.596 0.003 1.00 95.75 133 ALA A O 1
ATOM 1050 N N . THR A 1 134 ? 0.052 -4.417 0.980 1.00 96.81 134 THR A N 1
ATOM 1051 C CA . THR A 1 134 ? -0.147 -5.805 0.525 1.00 96.81 134 THR A CA 1
ATOM 1052 C C . THR A 1 134 ? -1.468 -6.407 1.014 1.00 96.81 134 THR A C 1
ATOM 1054 O O . THR A 1 134 ? -2.234 -6.957 0.224 1.00 96.81 134 THR A O 1
ATOM 1057 N N . SER A 1 135 ? -1.780 -6.259 2.306 1.00 96.19 135 SER A N 1
ATOM 1058 C CA . SER A 1 135 ? -3.060 -6.711 2.880 1.00 96.19 135 SER A CA 1
ATOM 1059 C C . SER A 1 135 ? -4.251 -5.938 2.305 1.00 96.19 135 SER A C 1
ATOM 1061 O O . SER A 1 135 ? -5.311 -6.515 2.062 1.00 96.19 135 SER A O 1
ATOM 1063 N N . SER A 1 136 ? -4.069 -4.642 2.040 1.00 96.75 136 SER A N 1
ATOM 1064 C CA . SER A 1 136 ? -5.094 -3.807 1.410 1.00 96.75 136 SER A CA 1
ATOM 1065 C C . SER A 1 136 ? -5.337 -4.232 -0.036 1.00 96.75 136 SER A C 1
ATOM 1067 O O . SER A 1 136 ? -6.477 -4.435 -0.423 1.00 96.75 136 SER A O 1
ATOM 1069 N N . ALA A 1 137 ? -4.294 -4.454 -0.832 1.00 97.25 137 ALA A N 1
ATOM 1070 C CA . ALA A 1 137 ? -4.431 -4.958 -2.192 1.00 97.25 137 ALA A CA 1
ATOM 1071 C C . ALA A 1 137 ? -5.149 -6.318 -2.206 1.00 97.25 137 ALA A C 1
ATOM 1073 O O . ALA A 1 137 ? -6.119 -6.488 -2.942 1.00 97.25 137 ALA A O 1
ATOM 1074 N N . TYR A 1 138 ? -4.755 -7.248 -1.324 1.00 97.06 138 TYR A N 1
ATOM 1075 C CA . TYR A 1 138 ? -5.405 -8.555 -1.165 1.00 97.06 138 TYR A CA 1
ATOM 1076 C C . TYR A 1 138 ? -6.918 -8.425 -0.909 1.00 97.06 138 TYR A C 1
ATOM 1078 O O . TYR A 1 138 ? -7.727 -9.015 -1.630 1.00 97.06 138 TYR A O 1
ATOM 1086 N N . ALA A 1 139 ? -7.309 -7.570 0.042 1.00 96.62 139 ALA A N 1
ATOM 1087 C CA . ALA A 1 139 ? -8.711 -7.248 0.318 1.00 96.62 139 ALA A CA 1
ATOM 1088 C C . ALA A 1 139 ? -9.412 -6.536 -0.854 1.00 96.62 139 ALA A 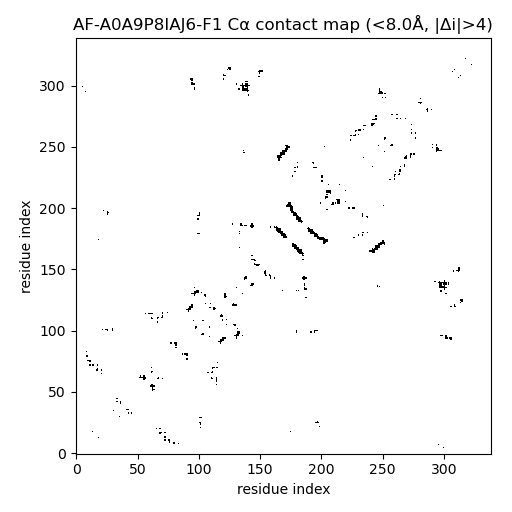C 1
ATOM 1090 O O . ALA A 1 139 ? -10.591 -6.779 -1.110 1.00 96.62 139 ALA A O 1
ATOM 1091 N N . GLY A 1 140 ? -8.699 -5.674 -1.579 1.00 95.88 140 GLY A N 1
ATOM 1092 C CA . GLY A 1 140 ? -9.199 -4.929 -2.733 1.00 95.88 140 GLY A CA 1
ATOM 1093 C C . GLY A 1 140 ? -9.594 -5.814 -3.908 1.00 95.88 140 GLY A C 1
ATOM 1094 O O . GLY A 1 140 ? -10.595 -5.542 -4.569 1.00 95.88 140 GLY A O 1
ATOM 1095 N N . PHE A 1 141 ? -8.874 -6.920 -4.099 1.00 95.12 141 PHE A N 1
ATOM 1096 C CA . PHE A 1 141 ? -9.248 -7.999 -5.019 1.00 95.12 141 PHE A CA 1
ATOM 1097 C C . PHE A 1 141 ? -10.317 -8.947 -4.446 1.00 95.12 141 PHE A C 1
ATOM 1099 O O . PHE A 1 141 ? -10.668 -9.946 -5.069 1.00 95.12 141 PHE A O 1
ATOM 1106 N N . GLY A 1 142 ? -10.864 -8.641 -3.266 1.00 94.06 142 GLY A N 1
ATOM 1107 C CA . GLY A 1 142 ? -11.923 -9.414 -2.619 1.00 94.06 142 GLY A CA 1
ATOM 1108 C C . GLY A 1 142 ? -11.439 -10.676 -1.907 1.00 94.06 142 GLY A C 1
ATOM 1109 O O . GLY A 1 142 ? -12.263 -11.528 -1.581 1.00 94.06 142 GLY A O 1
ATOM 1110 N N . MET A 1 143 ? -10.136 -10.818 -1.664 1.00 95.62 143 MET A N 1
ATOM 1111 C CA . MET A 1 143 ? -9.560 -12.006 -1.036 1.00 95.62 143 MET A CA 1
ATOM 1112 C C . MET A 1 143 ? -9.374 -11.826 0.474 1.00 95.62 143 MET A C 1
ATOM 1114 O O . MET A 1 143 ? -9.150 -10.722 0.964 1.00 95.62 143 MET A O 1
ATOM 1118 N N . GLY A 1 144 ? -9.451 -12.931 1.224 1.00 94.38 144 GLY A N 1
ATOM 1119 C CA . GLY A 1 144 ? -9.194 -12.936 2.670 1.00 94.38 144 GLY A CA 1
ATOM 1120 C C . GLY A 1 144 ? -10.189 -12.144 3.505 1.00 94.38 144 GLY A C 1
ATOM 1121 O O . GLY A 1 144 ? -9.825 -11.673 4.579 1.00 94.38 144 GLY A O 1
ATOM 1122 N N . LEU A 1 145 ? -11.410 -11.965 3.007 1.00 94.62 145 LEU A N 1
ATOM 1123 C CA . LEU A 1 145 ? -12.473 -11.231 3.677 1.00 94.62 145 LEU A CA 1
ATOM 1124 C C . LEU A 1 145 ? -13.648 -12.172 3.943 1.00 94.62 145 LEU A C 1
ATOM 1126 O O . LEU A 1 145 ? -14.201 -12.724 2.996 1.00 94.62 145 LEU A O 1
ATOM 1130 N N . CYS A 1 146 ? -14.064 -12.300 5.203 1.00 93.75 146 CYS A N 1
ATOM 1131 C CA . CYS A 1 146 ? -15.311 -12.985 5.554 1.00 93.75 146 CYS A CA 1
ATOM 1132 C C . CYS A 1 146 ? -16.532 -12.260 4.955 1.00 93.75 146 CYS A C 1
ATOM 1134 O O . CYS A 1 146 ? -16.529 -11.027 4.815 1.00 93.75 146 CYS A O 1
ATOM 1136 N N . GLU A 1 147 ? -17.573 -13.003 4.594 1.00 93.50 147 GLU A N 1
ATOM 1137 C CA . GLU A 1 147 ? -18.830 -12.461 4.080 1.00 93.50 147 GLU A CA 1
ATOM 1138 C C . GLU A 1 147 ? -19.663 -11.859 5.218 1.00 93.50 147 GLU A C 1
ATOM 1140 O O . GLU A 1 147 ? -20.155 -10.735 5.088 1.00 93.50 147 GLU A O 1
ATOM 1145 N N . GLN A 1 148 ? -19.733 -12.543 6.364 1.00 92.44 148 GLN A N 1
ATOM 1146 C CA . GLN A 1 148 ? -20.522 -12.143 7.536 1.00 92.44 148 GLN A CA 1
ATOM 1147 C C . GLN A 1 148 ? -19.742 -11.248 8.514 1.00 92.44 148 GLN A C 1
ATOM 1149 O O . GLN A 1 148 ? -19.706 -11.488 9.713 1.00 92.44 148 GLN A O 1
ATOM 1154 N N . TYR A 1 149 ? -19.116 -10.177 8.023 1.00 91.56 149 TYR A N 1
ATOM 1155 C CA . TYR A 1 149 ? -18.214 -9.335 8.833 1.00 91.56 149 TYR A CA 1
ATOM 1156 C C . TYR A 1 149 ? -18.875 -8.553 9.978 1.00 91.56 149 TYR A C 1
ATOM 1158 O O . TYR A 1 149 ? -18.178 -8.026 10.844 1.00 91.56 149 TYR A O 1
ATOM 1166 N N . THR A 1 150 ? -20.201 -8.427 9.971 1.00 91.38 150 THR A N 1
ATOM 1167 C CA . THR A 1 150 ? -20.969 -7.801 11.056 1.00 91.38 150 THR A CA 1
ATOM 1168 C C . THR A 1 150 ? -21.173 -8.741 12.245 1.00 91.38 150 THR A C 1
ATOM 1170 O O . THR A 1 150 ? -21.465 -8.271 13.340 1.00 91.38 150 THR A O 1
ATOM 1173 N N . ASP A 1 151 ? -21.010 -10.051 12.044 1.00 89.75 151 ASP A N 1
ATOM 1174 C CA . ASP A 1 151 ? -21.011 -11.068 13.094 1.00 89.75 151 ASP A CA 1
ATOM 1175 C C . ASP A 1 151 ? -19.567 -11.539 13.314 1.00 89.75 151 ASP A C 1
ATOM 1177 O O . ASP A 1 151 ? -18.981 -12.232 12.479 1.00 89.75 151 ASP A O 1
ATOM 1181 N N . ALA A 1 152 ? -18.979 -11.141 14.446 1.00 85.06 152 ALA A N 1
ATOM 1182 C CA . ALA A 1 152 ? -17.594 -11.468 14.776 1.00 85.06 152 ALA A CA 1
ATOM 1183 C C . ALA A 1 152 ? -17.330 -12.981 14.767 1.00 85.06 152 ALA A C 1
ATOM 1185 O O . ALA A 1 152 ? -16.288 -13.408 14.277 1.00 85.06 152 ALA A O 1
ATOM 1186 N N . TYR A 1 153 ? -18.273 -13.790 15.259 1.00 84.94 153 TYR A N 1
ATOM 1187 C CA . TYR A 1 153 ? -18.092 -15.235 15.398 1.00 84.94 153 TYR A CA 1
ATOM 1188 C C . TYR A 1 153 ? -18.286 -15.960 14.076 1.00 84.94 153 TYR A C 1
ATOM 1190 O O . TYR A 1 153 ? -17.535 -16.881 13.760 1.00 84.94 153 TYR A O 1
ATOM 1198 N N . ALA A 1 154 ? -19.277 -15.548 13.280 1.00 90.81 154 ALA A N 1
ATOM 1199 C CA . ALA A 1 154 ? -19.423 -16.077 11.929 1.00 90.81 154 ALA A CA 1
ATOM 1200 C C . ALA A 1 154 ? -18.184 -15.753 11.089 1.00 90.81 154 ALA A C 1
ATOM 1202 O O . ALA A 1 154 ? -17.643 -16.644 10.438 1.00 90.81 154 ALA A O 1
ATOM 1203 N N . CYS A 1 155 ? -17.680 -14.519 11.180 1.00 90.44 155 CYS A N 1
ATOM 1204 C CA . CYS A 1 155 ? -16.453 -14.113 10.509 1.00 90.44 155 CYS A CA 1
ATOM 1205 C C . CYS A 1 155 ? -15.229 -14.911 10.993 1.00 90.44 155 CYS A C 1
ATOM 1207 O O . CYS A 1 155 ? -14.487 -15.420 10.160 1.00 90.44 155 CYS A O 1
ATOM 1209 N N . GLU A 1 156 ? -15.041 -15.090 12.307 1.00 87.50 156 GLU A N 1
ATOM 1210 C CA . GLU A 1 156 ? -13.947 -15.900 12.871 1.00 87.50 156 GLU A CA 1
ATOM 1211 C C . GLU A 1 156 ? -14.003 -17.352 12.366 1.00 87.50 156 GLU A C 1
ATOM 1213 O O . GLU A 1 156 ? -12.987 -17.898 11.929 1.00 87.50 156 GLU A O 1
ATOM 1218 N N . ARG A 1 157 ? -15.193 -17.970 12.356 1.00 91.62 157 ARG A N 1
ATOM 1219 C CA . ARG A 1 157 ? -15.389 -19.318 11.802 1.00 91.62 157 ARG A CA 1
ATOM 1220 C C . ARG A 1 157 ? -15.108 -19.368 10.305 1.00 91.62 157 ARG A C 1
ATOM 1222 O O . ARG A 1 157 ? -14.501 -20.325 9.846 1.00 91.62 157 ARG A O 1
ATOM 1229 N N . GLU A 1 158 ? -15.523 -18.377 9.525 1.00 93.69 158 GLU A N 1
ATOM 1230 C CA . GLU A 1 158 ? -15.196 -18.320 8.095 1.00 93.69 158 GLU A CA 1
ATOM 1231 C C . GLU A 1 158 ? -13.678 -18.196 7.877 1.00 93.69 158 GLU A C 1
ATOM 1233 O O . GLU A 1 158 ? -13.092 -18.969 7.115 1.00 93.69 158 GLU A O 1
ATOM 1238 N N . GLU A 1 159 ? -13.022 -17.281 8.597 1.00 92.19 159 GLU A N 1
ATOM 1239 C CA . GLU A 1 159 ? -11.576 -17.053 8.514 1.00 92.19 159 GLU A CA 1
ATOM 1240 C C . GLU A 1 159 ? -10.766 -18.269 8.986 1.00 92.19 159 GLU A C 1
ATOM 1242 O O . GLU A 1 159 ? -9.684 -18.535 8.453 1.00 92.19 159 GLU A O 1
ATOM 1247 N N . SER A 1 160 ? -11.282 -19.069 9.927 1.00 91.88 160 SER A N 1
ATOM 1248 C CA . SER A 1 160 ? -10.609 -20.288 10.387 1.00 91.88 160 SER A CA 1
ATOM 1249 C C . SER A 1 160 ? -10.443 -21.331 9.270 1.00 91.88 160 SER A C 1
ATOM 1251 O O . SER A 1 160 ? -9.453 -22.069 9.280 1.00 91.88 160 SER A O 1
ATOM 1253 N N . HIS A 1 161 ? -11.318 -21.312 8.259 1.00 95.12 161 HIS A N 1
ATOM 1254 C CA . HIS A 1 161 ? -11.271 -22.191 7.087 1.00 95.12 161 HIS A CA 1
ATOM 1255 C C . HIS A 1 161 ? -10.464 -21.618 5.915 1.00 95.12 161 HIS A C 1
ATOM 1257 O O . HIS A 1 161 ? -10.232 -22.319 4.923 1.00 95.12 161 HIS A O 1
ATOM 1263 N N . PHE A 1 162 ? -10.015 -20.361 5.993 1.00 95.44 162 PHE A N 1
ATOM 1264 C CA . PHE A 1 162 ? -9.177 -19.792 4.943 1.00 95.44 162 PHE A CA 1
ATOM 1265 C C . PHE A 1 162 ? -7.843 -20.531 4.857 1.00 95.44 162 PHE A C 1
ATOM 1267 O O . PHE A 1 162 ? -7.208 -20.867 5.858 1.00 95.44 162 PHE A O 1
ATOM 1274 N N . ARG A 1 163 ? -7.398 -20.784 3.627 1.00 95.44 163 ARG A N 1
ATOM 1275 C CA . ARG A 1 163 ? -6.090 -21.389 3.379 1.00 95.44 163 ARG A CA 1
ATOM 1276 C C . ARG A 1 163 ? -5.014 -20.323 3.500 1.00 95.44 163 ARG A C 1
ATOM 1278 O O . ARG A 1 163 ? -5.136 -19.271 2.878 1.00 95.44 163 ARG A O 1
ATOM 1285 N N . THR A 1 164 ? -3.942 -20.632 4.222 1.00 95.44 164 THR A N 1
ATOM 1286 C CA . THR A 1 164 ? -2.743 -19.791 4.241 1.00 95.44 164 THR A CA 1
ATOM 1287 C C . THR A 1 164 ? -2.184 -19.651 2.829 1.00 95.44 164 THR A C 1
ATOM 1289 O O . THR A 1 164 ? -1.884 -20.647 2.168 1.00 95.44 164 THR A O 1
ATOM 1292 N N . GLN A 1 165 ? -2.036 -18.409 2.383 1.00 96.44 165 GLN A N 1
ATOM 1293 C CA . GLN A 1 165 ? -1.422 -18.040 1.118 1.00 96.44 165 GLN A CA 1
ATOM 1294 C C . GLN A 1 165 ? -0.019 -17.496 1.355 1.00 96.44 165 GLN A C 1
ATOM 1296 O O . GLN A 1 165 ? 0.239 -16.802 2.338 1.00 96.44 165 GLN A O 1
ATOM 1301 N N . ARG A 1 166 ? 0.882 -17.791 0.420 1.00 97.44 166 ARG A N 1
ATOM 1302 C CA . ARG A 1 166 ? 2.202 -17.164 0.316 1.00 97.44 166 ARG A CA 1
ATOM 1303 C C . ARG A 1 166 ? 2.128 -16.205 -0.852 1.00 97.44 166 ARG A C 1
ATOM 1305 O O . ARG A 1 166 ? 2.269 -16.609 -2.008 1.00 97.44 166 ARG A O 1
ATOM 1312 N N . LEU A 1 167 ? 1.781 -14.971 -0.527 1.00 97.88 167 LEU A N 1
ATOM 1313 C CA . LEU A 1 167 ? 1.477 -13.928 -1.484 1.00 97.88 167 LEU A CA 1
ATOM 1314 C C . LEU A 1 167 ? 2.754 -13.181 -1.863 1.00 97.88 167 LEU A C 1
ATOM 1316 O O . LEU A 1 167 ? 3.444 -12.671 -0.985 1.00 97.88 167 LEU A O 1
ATOM 1320 N N . LEU A 1 168 ? 3.009 -13.060 -3.164 1.00 98.50 168 LEU A N 1
ATOM 1321 C CA . LEU A 1 168 ? 3.898 -12.054 -3.730 1.00 98.50 168 LEU A CA 1
ATOM 1322 C C . LEU A 1 168 ? 3.051 -10.889 -4.245 1.00 98.50 168 LEU A C 1
ATOM 1324 O O . LEU A 1 168 ? 2.230 -11.055 -5.147 1.00 98.50 168 LEU A O 1
ATOM 1328 N N . HIS A 1 169 ? 3.263 -9.713 -3.676 1.00 98.31 169 HIS A N 1
ATOM 1329 C CA . HIS A 1 169 ? 2.661 -8.464 -4.113 1.00 98.31 169 HIS A CA 1
ATOM 1330 C C . HIS A 1 169 ? 3.734 -7.594 -4.760 1.00 98.31 169 HIS A C 1
ATOM 1332 O O . HIS A 1 169 ? 4.742 -7.301 -4.120 1.00 98.31 169 HIS A O 1
ATOM 1338 N N . LEU A 1 170 ? 3.528 -7.211 -6.020 1.00 98.56 170 LEU A N 1
ATOM 1339 C CA . LEU A 1 170 ? 4.400 -6.296 -6.752 1.00 98.56 170 LEU A CA 1
ATOM 1340 C C . LEU A 1 170 ? 3.614 -5.031 -7.096 1.00 98.56 170 LEU A C 1
ATOM 1342 O O . LEU A 1 170 ? 2.603 -5.111 -7.793 1.00 98.56 170 LEU A O 1
ATOM 1346 N N . ASP A 1 171 ? 4.098 -3.880 -6.643 1.00 98.00 171 ASP A N 1
ATOM 1347 C CA . ASP A 1 171 ? 3.543 -2.578 -7.012 1.00 98.00 171 ASP A CA 1
ATOM 1348 C C . ASP A 1 171 ? 4.509 -1.876 -7.967 1.00 98.00 171 ASP A C 1
ATOM 1350 O O . ASP A 1 171 ? 5.686 -1.686 -7.641 1.00 98.00 171 ASP A O 1
ATOM 1354 N N . PHE A 1 172 ? 4.029 -1.542 -9.165 1.00 97.75 172 PHE A N 1
ATOM 1355 C CA . PHE A 1 172 ? 4.838 -0.933 -10.216 1.00 97.75 172 PHE A CA 1
ATOM 1356 C C . PHE A 1 172 ? 4.244 0.402 -10.658 1.00 97.75 172 PHE A C 1
ATOM 1358 O O . PHE A 1 172 ? 3.119 0.486 -11.167 1.00 97.75 172 PHE A O 1
ATOM 1365 N N . ALA A 1 173 ? 5.035 1.453 -10.470 1.00 95.00 173 ALA A N 1
ATOM 1366 C CA . ALA A 1 173 ? 4.651 2.836 -10.690 1.00 95.00 173 ALA A CA 1
ATOM 1367 C C . ALA A 1 173 ? 5.753 3.597 -11.457 1.00 95.00 173 ALA A C 1
ATOM 1369 O O . ALA A 1 173 ? 6.879 3.107 -11.595 1.00 95.00 173 ALA A O 1
ATOM 1370 N N . PRO A 1 174 ? 5.480 4.828 -11.927 1.00 93.25 174 PRO A N 1
ATOM 1371 C CA . PRO A 1 174 ? 6.482 5.644 -12.606 1.00 93.25 174 PRO A CA 1
ATOM 1372 C C . PRO A 1 174 ? 7.735 5.904 -11.764 1.00 93.25 174 PRO A C 1
ATOM 1374 O O . PRO A 1 174 ? 8.838 5.923 -12.303 1.00 93.25 174 PRO A O 1
ATOM 1377 N N . ASP A 1 175 ? 7.580 6.068 -10.451 1.00 92.19 175 ASP A N 1
ATOM 1378 C CA . ASP A 1 175 ? 8.673 6.505 -9.578 1.00 92.19 175 ASP A CA 1
ATOM 1379 C C . ASP A 1 175 ? 9.401 5.360 -8.861 1.00 92.19 175 ASP A C 1
ATOM 1381 O O . ASP A 1 175 ? 10.474 5.587 -8.307 1.00 92.19 175 ASP A O 1
ATOM 1385 N N . ASN A 1 176 ? 8.831 4.152 -8.807 1.00 95.19 176 ASN A N 1
ATOM 1386 C CA . ASN A 1 176 ? 9.459 3.014 -8.134 1.00 95.19 176 ASN A CA 1
ATOM 1387 C C . ASN A 1 176 ? 8.858 1.661 -8.548 1.00 95.19 176 ASN A C 1
ATOM 1389 O O . ASN A 1 176 ? 7.739 1.584 -9.058 1.00 95.19 176 ASN A O 1
ATOM 1393 N N . LEU A 1 177 ? 9.611 0.605 -8.247 1.00 97.38 177 LEU A N 1
ATOM 1394 C CA . LEU A 1 177 ? 9.124 -0.766 -8.137 1.00 97.38 177 LEU A CA 1
ATOM 1395 C C . LEU A 1 177 ? 9.188 -1.182 -6.671 1.00 97.38 177 LEU A C 1
ATOM 1397 O O . LEU A 1 177 ? 10.227 -1.032 -6.026 1.00 97.38 177 LEU A O 1
ATOM 1401 N N . SER A 1 178 ? 8.124 -1.772 -6.145 1.00 97.88 178 SER A N 1
ATOM 1402 C CA . SER A 1 178 ? 8.158 -2.405 -4.831 1.00 97.88 178 SER A CA 1
ATOM 1403 C C . SER A 1 178 ? 7.653 -3.836 -4.883 1.00 97.88 178 SER A C 1
ATOM 1405 O O . SER A 1 178 ? 6.868 -4.213 -5.753 1.00 97.88 178 SER A O 1
ATOM 1407 N N . GLY A 1 179 ? 8.151 -4.651 -3.960 1.00 98.25 179 GLY A N 1
ATOM 1408 C CA . GLY A 1 179 ? 7.791 -6.054 -3.862 1.00 98.25 179 GLY A CA 1
ATOM 1409 C C . GLY A 1 179 ? 7.740 -6.495 -2.412 1.00 98.25 179 GLY A C 1
ATOM 1410 O O . GLY A 1 179 ? 8.642 -6.177 -1.641 1.00 98.25 179 GLY A O 1
ATOM 1411 N N . THR A 1 180 ? 6.703 -7.243 -2.055 1.00 98.12 180 THR A N 1
ATOM 1412 C CA . THR A 1 180 ? 6.496 -7.777 -0.708 1.00 98.12 180 THR A CA 1
ATOM 1413 C C . THR A 1 180 ? 6.067 -9.232 -0.790 1.00 98.12 180 THR A C 1
ATOM 1415 O O . THR A 1 180 ? 5.150 -9.574 -1.538 1.00 98.12 180 THR A O 1
ATOM 1418 N N . ILE A 1 181 ? 6.695 -10.081 0.018 1.00 98.19 181 ILE A N 1
ATOM 1419 C CA . ILE A 1 181 ? 6.250 -11.445 0.283 1.00 98.19 181 ILE A CA 1
ATOM 1420 C C . ILE A 1 181 ? 5.594 -11.475 1.656 1.00 98.19 181 ILE A C 1
ATOM 1422 O O . ILE A 1 181 ? 6.193 -11.076 2.659 1.00 98.19 181 ILE A O 1
ATOM 1426 N N . LYS A 1 182 ? 4.356 -11.966 1.698 1.00 96.81 182 LYS A N 1
ATOM 1427 C CA . LYS A 1 182 ? 3.580 -12.087 2.928 1.00 96.81 182 LYS A CA 1
ATOM 1428 C C . LYS A 1 182 ? 2.962 -13.476 3.038 1.00 96.81 182 LYS A C 1
ATOM 1430 O O . LYS A 1 182 ? 2.328 -13.955 2.095 1.00 96.81 182 LYS A O 1
ATOM 1435 N N . SER A 1 183 ? 3.113 -14.102 4.201 1.00 96.56 183 SER A N 1
ATOM 1436 C CA . SER A 1 183 ? 2.328 -15.279 4.575 1.00 96.56 183 SER A CA 1
ATOM 1437 C C . SER A 1 183 ? 1.061 -14.785 5.257 1.00 96.56 183 SER A C 1
ATOM 1439 O O . SER A 1 183 ? 1.148 -14.154 6.308 1.00 96.56 183 SER A O 1
ATOM 1441 N N . LEU A 1 184 ? -0.107 -15.015 4.663 1.00 94.69 184 LEU A N 1
ATOM 1442 C CA . LEU A 1 184 ? -1.368 -14.511 5.209 1.00 94.69 184 LEU A CA 1
ATOM 1443 C C . LEU A 1 184 ? -2.490 -15.532 5.089 1.00 94.69 184 LEU A C 1
ATOM 1445 O O . LEU A 1 184 ? -2.566 -16.282 4.115 1.00 94.69 184 LEU A O 1
ATOM 1449 N N . LYS A 1 185 ? -3.358 -15.571 6.098 1.00 93.88 185 LYS A N 1
ATOM 1450 C CA . LYS A 1 185 ? -4.556 -16.421 6.107 1.00 93.88 185 LYS A CA 1
ATOM 1451 C C . LYS A 1 185 ? -5.796 -15.604 5.762 1.00 93.88 185 LYS A C 1
ATOM 1453 O O . LYS A 1 185 ? -6.571 -15.993 4.891 1.00 93.88 185 LYS A O 1
ATOM 1458 N N . SER A 1 186 ? -5.938 -14.441 6.388 1.00 93.75 186 SER A N 1
ATOM 1459 C CA . SER A 1 186 ? -6.947 -13.435 6.061 1.00 93.75 186 SER A CA 1
ATOM 1460 C C . SER A 1 186 ? -6.270 -12.135 5.633 1.00 93.75 186 SER A C 1
ATOM 1462 O O . SER A 1 186 ? -5.052 -11.988 5.720 1.00 93.75 186 SER A O 1
ATOM 1464 N N . ALA A 1 187 ? -7.046 -11.159 5.164 1.00 92.50 187 ALA A N 1
ATOM 1465 C CA . ALA A 1 187 ? -6.504 -9.827 4.911 1.00 92.50 187 ALA A CA 1
ATOM 1466 C C . ALA A 1 187 ? -6.000 -9.159 6.207 1.00 92.50 187 ALA A C 1
ATOM 1468 O O . ALA A 1 187 ? -5.164 -8.255 6.136 1.00 92.50 187 ALA A O 1
ATOM 1469 N N . ARG A 1 188 ? -6.497 -9.607 7.374 1.00 87.25 188 ARG A N 1
ATOM 1470 C CA . ARG A 1 188 ? -6.149 -9.078 8.698 1.00 87.25 188 ARG A CA 1
ATOM 1471 C C . ARG A 1 188 ? -4.850 -9.666 9.249 1.00 87.25 188 ARG A C 1
ATOM 1473 O O . ARG A 1 188 ? -4.100 -8.959 9.909 1.00 87.25 188 ARG A O 1
ATOM 1480 N N 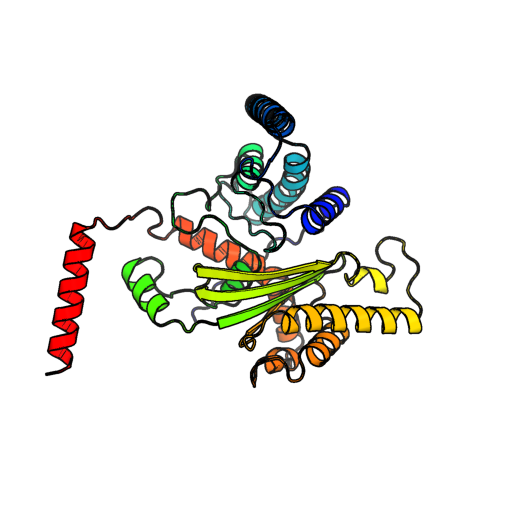. ASP A 1 189 ? -4.605 -10.943 8.974 1.00 83.69 189 ASP A N 1
ATOM 1481 C CA . ASP A 1 189 ? -3.537 -11.723 9.594 1.00 83.69 189 ASP A CA 1
ATOM 1482 C C . ASP A 1 189 ? -2.443 -12.087 8.587 1.00 83.69 189 ASP A C 1
ATOM 1484 O O . ASP A 1 189 ? -2.685 -12.816 7.620 1.00 83.69 189 ASP A O 1
ATOM 1488 N N . GLY A 1 190 ? -1.227 -11.598 8.837 1.00 84.44 190 GLY A N 1
ATOM 1489 C CA . GLY A 1 190 ? -0.047 -12.109 8.156 1.00 84.44 190 GLY A CA 1
ATOM 1490 C C . GLY A 1 190 ? 1.262 -11.423 8.530 1.00 84.44 190 GLY A C 1
ATOM 1491 O O . GLY A 1 190 ? 1.300 -10.242 8.881 1.00 84.44 190 GLY A O 1
ATOM 1492 N N . SER A 1 191 ? 2.354 -12.162 8.360 1.00 89.44 191 SER A N 1
ATOM 1493 C CA . SER A 1 191 ? 3.732 -11.719 8.570 1.00 89.44 191 SER A CA 1
ATOM 1494 C C . SER A 1 191 ? 4.376 -11.304 7.254 1.00 89.44 191 SER A C 1
ATOM 1496 O O . SER A 1 191 ? 4.340 -12.040 6.266 1.00 89.44 191 SER A O 1
ATOM 1498 N N . VAL A 1 192 ? 4.982 -10.115 7.237 1.00 94.00 192 VAL A N 1
ATOM 1499 C CA . VAL A 1 192 ? 5.876 -9.713 6.144 1.00 94.00 192 VAL A CA 1
ATOM 1500 C C . VAL A 1 192 ? 7.152 -10.537 6.271 1.00 94.00 192 VAL A C 1
ATOM 1502 O O . VAL A 1 192 ? 7.870 -10.391 7.258 1.00 94.00 192 VAL A O 1
ATOM 1505 N N . GLU A 1 193 ? 7.404 -11.389 5.285 1.00 95.88 193 GLU A N 1
ATOM 1506 C CA . GLU A 1 193 ? 8.572 -12.272 5.246 1.00 95.88 193 GLU A CA 1
ATOM 1507 C C . GLU A 1 193 ? 9.761 -11.529 4.642 1.00 95.88 193 GLU A C 1
ATOM 1509 O O . GLU A 1 193 ? 10.841 -11.482 5.219 1.00 95.88 193 GLU A O 1
ATOM 1514 N N . GLU A 1 194 ? 9.530 -10.888 3.497 1.00 96.50 194 GLU A N 1
ATOM 1515 C CA . GLU A 1 194 ? 10.532 -10.132 2.755 1.00 96.50 194 GLU A CA 1
ATOM 1516 C C . GLU A 1 194 ? 9.872 -8.942 2.062 1.00 96.50 194 GLU A C 1
ATOM 1518 O O . GLU A 1 194 ? 8.724 -9.028 1.623 1.00 96.50 194 GLU A O 1
ATOM 1523 N N . ALA A 1 195 ? 10.582 -7.819 1.947 1.00 96.62 195 ALA A N 1
ATOM 1524 C CA . ALA A 1 195 ? 10.071 -6.660 1.223 1.00 96.62 195 ALA A CA 1
ATOM 1525 C C . ALA A 1 195 ? 11.183 -5.743 0.706 1.00 96.62 195 ALA A C 1
ATOM 1527 O O . ALA A 1 195 ? 12.201 -5.523 1.371 1.00 96.62 195 ALA A O 1
ATOM 1528 N N . PHE A 1 196 ? 10.942 -5.111 -0.438 1.00 96.81 196 PHE A N 1
ATOM 1529 C CA . PHE A 1 196 ? 11.772 -4.042 -0.971 1.00 96.81 196 PHE A CA 1
ATOM 1530 C C . PHE A 1 196 ? 10.942 -2.914 -1.585 1.00 96.81 196 PHE A C 1
ATOM 1532 O O . PHE A 1 196 ? 9.807 -3.105 -2.007 1.00 96.81 196 PHE A O 1
ATOM 1539 N N . ILE A 1 197 ? 11.560 -1.738 -1.669 1.00 96.56 197 ILE A N 1
ATOM 1540 C CA . ILE A 1 197 ? 11.141 -0.628 -2.526 1.00 96.56 197 ILE A CA 1
ATOM 1541 C C . ILE A 1 197 ? 12.407 -0.158 -3.236 1.00 96.56 197 ILE A C 1
ATOM 1543 O O . ILE A 1 197 ? 13.416 0.094 -2.574 1.00 96.56 197 ILE A O 1
ATOM 1547 N N . ASP A 1 198 ? 12.360 -0.086 -4.560 1.00 96.19 198 ASP A N 1
ATOM 1548 C CA . ASP A 1 198 ? 13.462 0.320 -5.421 1.00 96.19 198 ASP A CA 1
ATOM 1549 C C . ASP A 1 198 ? 13.055 1.533 -6.281 1.00 96.19 198 ASP A C 1
ATOM 1551 O O . ASP A 1 198 ? 12.347 1.388 -7.284 1.00 96.19 198 ASP A O 1
ATOM 1555 N N . PRO A 1 199 ? 13.470 2.747 -5.880 1.00 92.88 199 PRO A N 1
ATOM 1556 C CA . PRO A 1 199 ? 13.175 3.983 -6.608 1.00 92.88 199 PRO A CA 1
ATOM 1557 C C . PRO A 1 199 ? 13.911 4.128 -7.950 1.00 92.88 199 PRO A C 1
ATOM 1559 O O . PRO A 1 199 ? 13.592 5.017 -8.742 1.00 92.88 199 PRO A O 1
ATOM 1562 N N . GLU A 1 200 ? 14.915 3.291 -8.224 1.00 92.12 200 GLU A N 1
ATOM 1563 C CA . GLU A 1 200 ? 15.642 3.315 -9.498 1.00 92.12 200 GLU A CA 1
ATOM 1564 C C . GLU A 1 200 ? 14.964 2.440 -10.560 1.00 92.12 200 GLU A C 1
ATOM 1566 O O . GLU A 1 200 ? 15.260 2.564 -11.746 1.00 92.12 200 GLU A O 1
ATOM 1571 N N . LEU A 1 201 ? 14.002 1.608 -10.153 1.00 95.50 201 LEU A N 1
ATOM 1572 C CA . LEU A 1 201 ? 13.299 0.662 -11.016 1.00 95.50 201 LEU A CA 1
ATOM 1573 C C . LEU A 1 201 ? 11.849 1.078 -11.312 1.00 95.50 201 LEU A C 1
ATOM 1575 O O . LEU A 1 201 ? 11.019 0.223 -11.578 1.00 95.50 201 LEU A O 1
ATOM 1579 N N . GLY A 1 202 ? 11.519 2.374 -11.280 1.00 94.56 202 GLY A N 1
ATOM 1580 C CA . GLY A 1 202 ? 10.212 2.894 -11.720 1.00 94.56 202 GLY A CA 1
ATOM 1581 C C . GLY A 1 202 ? 10.119 3.099 -13.238 1.00 94.56 202 GLY A C 1
ATOM 1582 O O . GLY A 1 202 ? 11.138 3.363 -13.882 1.00 94.56 202 GLY A O 1
ATOM 1583 N N . LEU A 1 203 ? 8.916 2.997 -13.823 1.00 94.19 203 LEU A N 1
ATOM 1584 C CA . LEU A 1 203 ? 8.720 3.089 -15.285 1.00 94.19 203 LEU A CA 1
ATOM 1585 C C . LEU A 1 203 ? 9.164 4.443 -15.868 1.00 94.19 203 LEU A C 1
ATOM 1587 O O . LEU A 1 203 ? 9.654 4.515 -16.994 1.00 94.19 203 LEU A O 1
ATOM 1591 N N . GLY A 1 204 ? 9.051 5.520 -15.087 1.00 89.75 204 GLY A N 1
ATOM 1592 C CA . GLY A 1 204 ? 9.384 6.880 -15.510 1.00 89.75 204 GLY A CA 1
ATOM 1593 C C . GLY A 1 204 ? 10.843 7.053 -15.943 1.00 89.75 204 GLY A C 1
ATOM 1594 O O . GLY A 1 204 ? 11.146 7.976 -16.697 1.00 89.75 204 GLY A O 1
ATOM 1595 N N . ARG A 1 205 ? 11.733 6.134 -15.539 1.00 86.31 205 ARG A N 1
ATOM 1596 C CA . ARG A 1 205 ? 13.132 6.086 -15.986 1.00 86.31 205 ARG A CA 1
ATOM 1597 C C . ARG A 1 205 ? 13.277 5.791 -17.480 1.00 86.31 205 ARG A C 1
ATOM 1599 O O . ARG A 1 205 ? 14.212 6.303 -18.088 1.00 86.31 205 ARG A O 1
ATOM 1606 N N . LEU A 1 206 ? 12.361 5.022 -18.069 1.00 84.81 20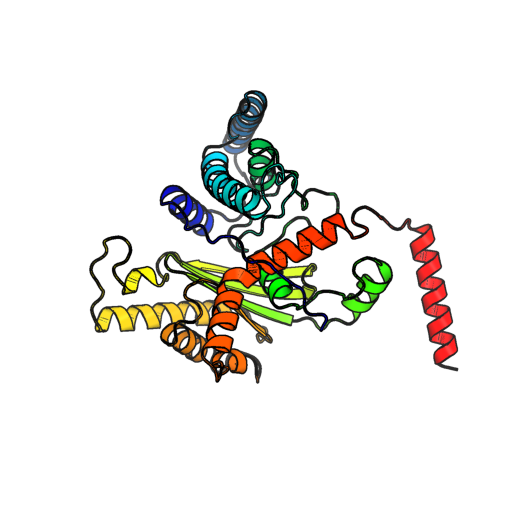6 LEU A N 1
ATOM 1607 C CA . LEU A 1 206 ? 12.393 4.679 -19.494 1.00 84.81 206 LEU A CA 1
ATOM 1608 C C . LEU A 1 206 ? 11.845 5.803 -20.376 1.00 84.81 206 LEU A C 1
ATOM 1610 O O . LEU A 1 206 ? 12.399 6.106 -21.433 1.00 84.81 206 LEU A O 1
ATOM 1614 N N . ASP A 1 207 ? 10.776 6.456 -19.925 1.00 75.69 207 ASP A N 1
ATOM 1615 C CA . ASP A 1 207 ? 10.023 7.408 -20.748 1.00 75.69 207 ASP A CA 1
ATOM 1616 C C . ASP A 1 207 ? 10.632 8.823 -20.768 1.00 75.69 207 ASP A C 1
ATOM 1618 O O . ASP A 1 207 ? 10.078 9.741 -21.375 1.00 75.69 207 ASP A O 1
ATOM 1622 N N . GLY A 1 208 ? 11.767 9.034 -20.091 1.00 63.31 208 GLY A N 1
ATOM 1623 C CA . GLY A 1 208 ? 12.347 10.365 -19.879 1.00 63.31 208 GLY A CA 1
ATOM 1624 C C . GLY A 1 208 ? 11.439 11.298 -19.065 1.00 63.31 208 GLY A C 1
ATOM 1625 O O . GLY A 1 208 ? 11.652 12.517 -18.995 1.00 63.31 208 GLY A O 1
ATOM 1626 N N . LEU A 1 209 ? 10.413 10.727 -18.428 1.00 60.16 209 LEU A N 1
ATOM 1627 C CA . LEU A 1 209 ? 9.623 11.398 -17.412 1.00 60.16 209 LEU A CA 1
ATOM 1628 C C . LEU A 1 209 ? 10.597 11.803 -16.291 1.00 60.16 209 LEU A C 1
ATOM 1630 O O . LEU A 1 209 ? 11.532 11.077 -15.966 1.00 60.16 209 LEU A O 1
ATOM 1634 N N . ASN A 1 210 ? 10.433 13.010 -15.746 1.00 55.25 210 ASN A N 1
ATOM 1635 C CA . ASN A 1 210 ? 11.348 13.634 -14.773 1.00 55.25 210 ASN A CA 1
ATOM 1636 C C . ASN A 1 210 ? 12.647 14.261 -15.328 1.00 55.25 210 ASN A C 1
ATOM 1638 O O . ASN A 1 210 ? 13.600 14.453 -14.575 1.00 55.25 210 ASN A O 1
ATOM 1642 N N . LYS A 1 211 ? 12.667 14.700 -16.600 1.00 62.88 211 LYS A N 1
ATOM 1643 C CA . LYS A 1 211 ? 13.799 15.435 -17.226 1.00 62.88 211 LYS A CA 1
ATOM 1644 C C . LYS A 1 211 ? 15.076 14.600 -17.396 1.00 62.88 211 LYS A C 1
ATOM 1646 O O . LYS A 1 211 ? 16.158 15.162 -17.568 1.00 62.88 211 LYS A O 1
ATOM 1651 N N . ILE A 1 212 ? 14.951 13.279 -17.351 1.00 65.44 212 ILE A N 1
ATOM 1652 C CA . ILE A 1 212 ? 16.039 12.356 -17.668 1.00 65.44 212 ILE A CA 1
ATOM 1653 C C . ILE A 1 212 ? 16.008 12.136 -19.189 1.00 65.44 212 ILE A C 1
ATOM 1655 O O . ILE A 1 212 ? 14.920 12.000 -19.751 1.00 65.44 212 ILE A O 1
ATOM 1659 N N . PRO A 1 213 ? 17.149 12.155 -19.898 1.00 74.81 213 PRO A N 1
ATOM 1660 C CA . PRO A 1 213 ? 17.181 11.767 -21.304 1.00 74.81 213 PRO A CA 1
ATOM 1661 C C . PRO A 1 213 ? 16.564 10.378 -21.490 1.00 74.81 213 PRO A C 1
ATOM 1663 O O . PRO A 1 213 ? 16.796 9.487 -20.677 1.00 74.81 213 PRO A O 1
ATOM 1666 N N . ARG A 1 214 ? 15.772 10.201 -22.552 1.00 78.56 214 ARG A N 1
ATOM 1667 C CA . ARG A 1 214 ? 15.208 8.892 -22.896 1.00 78.56 214 ARG A CA 1
ATOM 1668 C C . ARG A 1 214 ? 16.344 7.879 -23.054 1.00 78.56 214 ARG A C 1
ATOM 1670 O O . ARG A 1 214 ? 17.300 8.166 -23.776 1.00 78.56 214 ARG A O 1
ATOM 1677 N N . MET A 1 215 ? 16.203 6.724 -22.407 1.00 84.50 215 MET A N 1
ATOM 1678 C CA . MET A 1 215 ? 17.193 5.652 -22.477 1.00 84.50 215 MET A CA 1
ATOM 1679 C C . MET A 1 215 ? 17.346 5.121 -23.904 1.00 84.50 215 MET A C 1
ATOM 1681 O O . MET A 1 215 ? 16.378 5.043 -24.671 1.00 84.50 215 MET A O 1
ATOM 1685 N N . GLY A 1 216 ? 18.578 4.764 -24.259 1.00 88.44 216 GLY A N 1
ATOM 1686 C CA . GLY A 1 216 ? 18.855 4.022 -25.486 1.00 88.44 216 GLY A CA 1
ATOM 1687 C C . GLY A 1 216 ? 18.327 2.579 -25.409 1.00 88.44 216 GLY A C 1
ATOM 1688 O O . GLY A 1 216 ? 18.080 2.079 -24.314 1.00 88.44 216 GLY A O 1
ATOM 1689 N N . PRO A 1 217 ? 18.192 1.864 -26.542 1.00 89.12 217 PRO A N 1
ATOM 1690 C CA . PRO A 1 217 ? 17.715 0.475 -26.548 1.00 89.12 217 PRO A CA 1
ATOM 1691 C C . PRO A 1 217 ? 18.525 -0.474 -25.645 1.00 89.12 217 PRO A C 1
ATOM 1693 O O . PRO A 1 217 ? 17.944 -1.309 -24.961 1.00 89.12 217 PRO A O 1
ATOM 1696 N N . GLU A 1 218 ? 19.853 -0.316 -25.603 1.00 91.19 218 GLU A N 1
ATOM 1697 C CA . GLU A 1 218 ? 20.747 -1.120 -24.748 1.00 91.19 218 GLU A CA 1
ATOM 1698 C C . GLU A 1 218 ? 20.536 -0.834 -23.247 1.00 91.19 218 GLU A C 1
ATOM 1700 O O . GLU A 1 218 ? 20.594 -1.731 -22.403 1.00 91.19 218 GLU A O 1
ATOM 1705 N N . GLU A 1 219 ? 20.255 0.424 -22.902 1.00 90.44 219 GLU A N 1
ATOM 1706 C CA . GLU A 1 219 ? 19.964 0.841 -21.528 1.00 90.44 219 GLU A CA 1
ATOM 1707 C C . GLU A 1 219 ? 18.579 0.354 -21.083 1.00 90.44 219 GLU A C 1
ATOM 1709 O O . GLU A 1 219 ? 18.426 -0.087 -19.946 1.00 90.44 219 GLU A O 1
ATOM 1714 N N . GLU A 1 220 ? 17.585 0.365 -21.981 1.00 93.38 220 GLU A N 1
ATOM 1715 C CA . GLU A 1 220 ? 16.252 -0.191 -21.718 1.00 93.38 220 GLU A CA 1
ATOM 1716 C C . GLU A 1 220 ? 16.313 -1.707 -21.465 1.00 93.38 220 GLU A C 1
ATOM 1718 O O . GLU A 1 220 ? 15.688 -2.199 -20.525 1.00 93.38 220 GLU A O 1
ATOM 1723 N N . GLU A 1 221 ? 17.099 -2.454 -22.246 1.00 94.88 221 GLU A N 1
ATOM 1724 C CA . GLU A 1 221 ? 17.324 -3.884 -21.999 1.00 94.88 221 GLU A CA 1
ATOM 1725 C C . GLU A 1 221 ? 17.975 -4.114 -20.627 1.00 94.88 221 GLU A C 1
ATOM 1727 O O . GLU A 1 221 ? 17.500 -4.931 -19.834 1.00 94.88 221 GLU A O 1
ATOM 1732 N N . THR A 1 222 ? 19.004 -3.327 -20.302 1.00 95.88 222 THR A N 1
ATOM 1733 C CA . THR A 1 222 ? 19.674 -3.374 -18.994 1.00 95.88 222 THR A CA 1
ATOM 1734 C C . THR A 1 222 ? 18.707 -3.062 -17.846 1.00 95.88 222 THR A C 1
ATOM 1736 O O . THR A 1 222 ? 18.744 -3.723 -16.806 1.00 95.88 222 THR A O 1
ATOM 1739 N N . TYR A 1 223 ? 17.804 -2.098 -18.032 1.00 95.94 223 TYR A N 1
ATOM 1740 C CA . TYR A 1 223 ? 16.767 -1.760 -17.060 1.00 95.94 223 TYR A CA 1
ATOM 1741 C C . TYR A 1 223 ? 15.818 -2.939 -16.806 1.00 95.94 223 TYR A C 1
ATOM 1743 O O . TYR A 1 223 ? 15.589 -3.308 -15.653 1.00 95.94 223 TYR A O 1
ATOM 1751 N N . TRP A 1 224 ? 15.294 -3.578 -17.857 1.00 97.44 224 TRP A N 1
ATOM 1752 C CA . TRP A 1 224 ? 14.376 -4.711 -17.689 1.00 97.44 224 TRP A CA 1
ATOM 1753 C C . TRP A 1 224 ? 15.063 -5.943 -17.093 1.00 97.44 224 TRP A C 1
ATOM 1755 O O . TRP A 1 224 ? 14.439 -6.674 -16.315 1.00 97.44 224 TRP A O 1
ATOM 1765 N N . LEU A 1 225 ? 16.353 -6.147 -17.376 1.00 97.75 225 LEU A N 1
ATOM 1766 C CA . LEU A 1 225 ? 17.168 -7.145 -16.682 1.00 97.75 225 LEU A CA 1
ATOM 1767 C C . LEU A 1 225 ? 17.277 -6.835 -15.184 1.00 97.75 225 LEU A C 1
ATOM 1769 O O . LEU A 1 225 ? 17.106 -7.742 -14.373 1.00 97.75 225 LEU A O 1
ATOM 1773 N N . ALA A 1 226 ? 17.478 -5.570 -14.803 1.00 98.12 226 ALA A N 1
ATOM 1774 C CA . ALA A 1 226 ? 17.526 -5.162 -13.399 1.00 98.12 226 ALA A CA 1
ATOM 1775 C C . ALA A 1 226 ? 16.174 -5.350 -12.682 1.00 98.12 226 ALA A C 1
ATOM 1777 O O . ALA A 1 226 ? 16.143 -5.850 -11.558 1.00 98.12 226 ALA A O 1
ATOM 1778 N N . VAL A 1 227 ? 15.050 -5.033 -13.340 1.00 98.50 227 VAL A N 1
ATOM 1779 C CA . VAL A 1 227 ? 13.693 -5.324 -12.829 1.00 98.50 227 VAL A CA 1
ATOM 1780 C C . VAL A 1 227 ? 13.514 -6.824 -12.581 1.00 98.50 227 VAL A C 1
ATOM 1782 O O . VAL A 1 227 ? 13.087 -7.240 -11.501 1.00 98.50 227 VAL A O 1
ATOM 1785 N N . THR A 1 228 ? 13.879 -7.641 -13.570 1.00 98.69 228 THR A N 1
ATOM 1786 C CA . THR A 1 228 ? 13.775 -9.104 -13.511 1.00 98.69 228 THR A CA 1
ATOM 1787 C C . THR A 1 228 ? 14.622 -9.676 -12.374 1.00 98.69 228 THR A C 1
ATOM 1789 O O . THR A 1 228 ? 14.127 -10.456 -11.557 1.00 98.69 228 THR A O 1
ATOM 1792 N N . ASP A 1 229 ? 15.888 -9.266 -12.289 1.00 98.56 229 ASP A N 1
ATOM 1793 C CA . ASP A 1 229 ? 16.829 -9.713 -11.262 1.00 98.56 229 ASP A CA 1
ATOM 1794 C C . ASP A 1 229 ? 16.368 -9.320 -9.856 1.00 98.56 229 ASP A C 1
ATOM 1796 O O . ASP A 1 229 ? 16.415 -10.130 -8.924 1.00 98.56 229 ASP A O 1
ATOM 1800 N N . ARG A 1 230 ? 15.819 -8.108 -9.706 1.00 98.44 230 ARG A N 1
ATOM 1801 C CA . ARG A 1 230 ? 15.307 -7.629 -8.424 1.00 98.44 230 ARG A CA 1
ATOM 1802 C C . ARG A 1 230 ? 14.146 -8.478 -7.910 1.00 98.44 230 ARG A C 1
ATOM 1804 O O . ARG A 1 230 ? 14.152 -8.871 -6.741 1.00 98.44 230 ARG A O 1
ATOM 1811 N N . ILE A 1 231 ? 13.176 -8.784 -8.774 1.00 98.69 231 ILE A N 1
ATOM 1812 C CA . ILE A 1 231 ? 12.022 -9.634 -8.437 1.00 98.69 231 ILE A CA 1
ATOM 1813 C C . ILE A 1 231 ? 12.484 -11.063 -8.136 1.00 98.69 231 ILE A C 1
ATOM 1815 O O . ILE A 1 231 ? 12.069 -11.652 -7.135 1.00 98.69 231 ILE A O 1
ATOM 1819 N N . ARG A 1 232 ? 13.374 -11.615 -8.968 1.00 98.50 232 ARG A N 1
ATOM 1820 C CA . ARG A 1 232 ? 13.925 -12.964 -8.795 1.00 98.50 232 ARG A CA 1
ATOM 1821 C C . ARG A 1 232 ? 14.657 -13.102 -7.461 1.00 98.50 232 ARG A C 1
ATOM 1823 O O . ARG A 1 232 ? 14.405 -14.060 -6.735 1.00 98.50 232 ARG A O 1
ATOM 1830 N N . THR A 1 233 ? 15.493 -12.125 -7.114 1.00 98.38 233 THR A N 1
ATOM 1831 C CA . THR A 1 233 ? 16.235 -12.087 -5.846 1.00 98.38 233 THR A CA 1
ATOM 1832 C C . THR A 1 233 ? 15.295 -12.090 -4.642 1.00 98.38 233 THR A C 1
ATOM 1834 O O . THR A 1 233 ? 15.527 -12.848 -3.702 1.00 98.38 233 THR A O 1
ATOM 1837 N N . LEU A 1 234 ? 14.216 -11.294 -4.680 1.00 98.06 234 LEU A N 1
ATOM 1838 C CA . LEU A 1 234 ? 13.203 -11.275 -3.616 1.00 98.06 234 LEU A CA 1
ATOM 1839 C C . LEU A 1 234 ? 12.565 -12.659 -3.418 1.00 98.06 234 LEU A C 1
ATOM 1841 O O . LEU A 1 234 ? 12.385 -13.106 -2.292 1.00 98.06 234 LEU A O 1
ATOM 1845 N N . VAL A 1 235 ? 12.205 -13.348 -4.502 1.00 98.06 235 VAL A N 1
ATOM 1846 C CA . VAL A 1 235 ? 11.562 -14.666 -4.393 1.00 98.06 235 VAL A CA 1
ATOM 1847 C C . VAL A 1 235 ? 12.552 -15.746 -3.975 1.00 98.06 235 VAL A C 1
ATOM 1849 O O . VAL A 1 235 ? 12.201 -16.609 -3.182 1.00 98.06 235 VAL A O 1
ATOM 1852 N N . GLN A 1 236 ? 13.797 -15.693 -4.445 1.00 97.25 236 GLN A N 1
ATOM 1853 C CA . GLN A 1 236 ? 14.826 -16.667 -4.075 1.00 97.25 236 GLN A CA 1
ATOM 1854 C C . GLN A 1 236 ? 15.283 -16.550 -2.616 1.00 97.25 236 GLN A C 1
ATOM 1856 O O . GLN A 1 236 ? 15.697 -17.558 -2.037 1.00 97.25 236 GLN A O 1
ATOM 1861 N N . SER A 1 237 ? 15.209 -15.363 -1.999 1.00 96.75 237 SER A N 1
ATOM 1862 C CA . SER A 1 237 ? 15.493 -15.221 -0.564 1.00 96.75 237 SER A CA 1
ATOM 1863 C C . SER A 1 237 ? 14.433 -15.908 0.305 1.00 96.75 237 SER A C 1
ATOM 1865 O O . SER A 1 237 ? 14.730 -16.340 1.421 1.00 96.75 237 SER A O 1
ATOM 1867 N N . PHE A 1 238 ? 13.224 -16.099 -0.228 1.00 96.00 238 PHE A N 1
ATOM 1868 C CA . PHE A 1 238 ? 12.128 -16.791 0.433 1.00 96.00 238 PHE A CA 1
ATOM 1869 C C . PHE A 1 238 ? 12.059 -18.270 0.018 1.00 96.00 238 PHE A C 1
ATOM 1871 O O . PHE A 1 238 ? 11.694 -18.624 -1.097 1.00 96.00 238 PHE A O 1
ATOM 1878 N N . LYS A 1 239 ? 12.395 -19.177 0.943 1.00 93.12 239 LYS A N 1
ATOM 1879 C CA . LYS A 1 239 ? 12.441 -20.628 0.658 1.00 93.12 239 LYS A CA 1
ATOM 1880 C C . LYS A 1 239 ? 11.092 -21.248 0.253 1.00 93.12 239 LYS A C 1
ATOM 1882 O O . LYS A 1 239 ? 11.097 -22.141 -0.596 1.00 93.12 239 LYS A O 1
ATOM 1887 N N . PRO A 1 240 ? 9.954 -20.904 0.885 1.00 95.69 240 PRO A N 1
ATOM 1888 C CA . PRO A 1 240 ? 8.675 -21.498 0.521 1.00 95.69 240 PRO A CA 1
ATOM 1889 C C . PRO A 1 240 ? 8.180 -21.029 -0.853 1.00 95.69 240 PRO A C 1
ATOM 1891 O O . PRO A 1 240 ? 8.345 -19.881 -1.239 1.00 95.69 240 PRO A O 1
ATOM 1894 N N . GLN A 1 241 ? 7.486 -21.908 -1.574 1.00 96.19 241 GLN A N 1
ATOM 1895 C CA . GLN A 1 241 ? 6.933 -21.568 -2.885 1.00 96.19 241 GLN A CA 1
ATOM 1896 C C . GLN A 1 241 ? 5.786 -20.550 -2.774 1.00 96.19 241 GLN A C 1
ATOM 1898 O O . GLN A 1 241 ? 4.875 -20.738 -1.961 1.00 96.19 241 GLN A O 1
ATOM 1903 N N . ILE A 1 242 ? 5.811 -19.516 -3.620 1.00 98.00 242 ILE A N 1
ATOM 1904 C CA . ILE A 1 242 ? 4.751 -18.502 -3.748 1.00 98.00 242 ILE A CA 1
ATOM 1905 C C . ILE A 1 242 ? 3.501 -19.122 -4.383 1.00 98.00 242 ILE A C 1
ATOM 1907 O O . ILE A 1 242 ? 3.570 -19.690 -5.477 1.00 98.00 242 ILE A O 1
ATOM 1911 N N . THR A 1 243 ? 2.356 -18.986 -3.714 1.00 97.56 243 THR A N 1
ATOM 1912 C CA . THR A 1 243 ? 1.070 -19.560 -4.150 1.00 97.56 243 THR A CA 1
ATOM 1913 C C . THR A 1 243 ? 0.150 -18.545 -4.812 1.00 97.56 243 THR A C 1
ATOM 1915 O O . THR A 1 243 ? -0.774 -18.942 -5.513 1.00 97.56 243 THR A O 1
ATOM 1918 N N . GLN A 1 244 ? 0.395 -17.250 -4.603 1.00 97.62 244 GLN A N 1
ATOM 1919 C CA . GLN A 1 244 ? -0.437 -16.177 -5.132 1.00 97.62 244 GLN A CA 1
ATOM 1920 C C . GLN A 1 244 ? 0.436 -15.012 -5.600 1.00 97.62 244 GLN A C 1
ATOM 1922 O O . GLN A 1 244 ? 1.376 -14.625 -4.908 1.00 97.62 244 GLN A O 1
ATOM 1927 N N . LEU A 1 245 ? 0.094 -14.433 -6.750 1.00 97.88 245 LEU A N 1
ATOM 1928 C CA . LEU A 1 245 ? 0.682 -13.200 -7.271 1.00 97.88 245 LEU A CA 1
ATOM 1929 C C . LEU A 1 245 ? -0.401 -12.123 -7.338 1.00 97.88 245 LEU A C 1
ATOM 1931 O O . LEU A 1 245 ? -1.521 -12.394 -7.775 1.00 97.88 245 LEU A O 1
ATOM 1935 N N . ILE A 1 246 ? -0.058 -10.911 -6.912 1.00 97.50 246 ILE A N 1
ATOM 1936 C CA . ILE A 1 246 ? -0.866 -9.708 -7.092 1.00 97.50 246 ILE A CA 1
ATOM 1937 C C . ILE A 1 246 ? 0.012 -8.614 -7.675 1.00 97.50 246 ILE A C 1
ATOM 1939 O O . ILE A 1 246 ? 1.123 -8.388 -7.196 1.00 97.50 246 ILE A O 1
ATOM 1943 N N . LEU A 1 247 ? -0.521 -7.928 -8.682 1.00 97.75 247 LEU A N 1
ATOM 1944 C CA . LEU A 1 247 ? 0.079 -6.735 -9.256 1.00 97.75 247 LEU A CA 1
ATOM 1945 C C . LEU A 1 247 ? -0.785 -5.520 -8.911 1.00 97.75 247 LEU A C 1
ATOM 1947 O O . LEU A 1 247 ? -2.009 -5.591 -9.030 1.00 97.75 247 LEU A O 1
ATOM 1951 N N . THR A 1 248 ? -0.158 -4.416 -8.521 1.00 97.81 248 THR A N 1
ATOM 1952 C CA . THR A 1 248 ? -0.817 -3.114 -8.353 1.00 97.81 248 THR A CA 1
ATOM 1953 C C . THR A 1 248 ? 0.030 -1.985 -8.926 1.00 97.81 248 THR A C 1
ATOM 1955 O O . THR A 1 248 ? 1.194 -2.174 -9.275 1.00 97.81 248 THR A O 1
ATOM 1958 N N . GLY A 1 249 ? -0.565 -0.802 -9.034 1.00 96.44 249 GLY A N 1
ATOM 1959 C CA . GLY A 1 249 ? 0.128 0.410 -9.458 1.00 96.44 249 GLY A CA 1
ATOM 1960 C C . GLY A 1 249 ? -0.208 0.816 -10.890 1.00 96.44 249 GLY A C 1
ATOM 1961 O O . GLY A 1 249 ? -0.709 0.032 -11.699 1.00 96.44 249 GLY A O 1
ATOM 1962 N N . SER A 1 250 ? 0.045 2.085 -11.206 1.00 94.81 250 SER A N 1
ATOM 1963 C CA . SER A 1 250 ? -0.338 2.708 -12.482 1.00 94.81 250 SER A CA 1
ATOM 1964 C C . SER A 1 250 ? 0.436 2.197 -13.693 1.00 94.81 250 SER A C 1
ATOM 1966 O O . SER A 1 250 ? 0.005 2.420 -14.820 1.00 94.81 250 SER A O 1
ATOM 1968 N N . SER A 1 251 ? 1.554 1.500 -13.479 1.00 95.69 251 SER A N 1
ATOM 1969 C CA . SER A 1 251 ? 2.384 0.920 -14.540 1.00 95.69 251 SER A CA 1
ATOM 1970 C C . SER A 1 251 ? 2.290 -0.609 -14.612 1.00 95.69 251 SER A C 1
ATOM 1972 O O . SER A 1 251 ? 2.857 -1.211 -15.520 1.00 95.69 251 SER A O 1
ATOM 1974 N N . ALA A 1 252 ? 1.551 -1.266 -13.711 1.00 96.44 252 ALA A N 1
ATOM 1975 C CA . ALA A 1 252 ? 1.491 -2.730 -13.626 1.00 96.44 252 ALA A CA 1
ATOM 1976 C C . ALA A 1 252 ? 0.859 -3.433 -14.837 1.00 96.44 252 ALA A C 1
ATOM 1978 O O . ALA A 1 252 ? 1.061 -4.634 -15.036 1.00 96.44 252 ALA A O 1
ATOM 1979 N N . SER A 1 253 ? 0.090 -2.711 -15.653 1.00 94.56 253 SER A N 1
ATOM 1980 C CA . SER A 1 253 ? -0.455 -3.241 -16.902 1.00 94.56 253 SER A CA 1
ATOM 1981 C C . SER A 1 253 ? 0.543 -3.2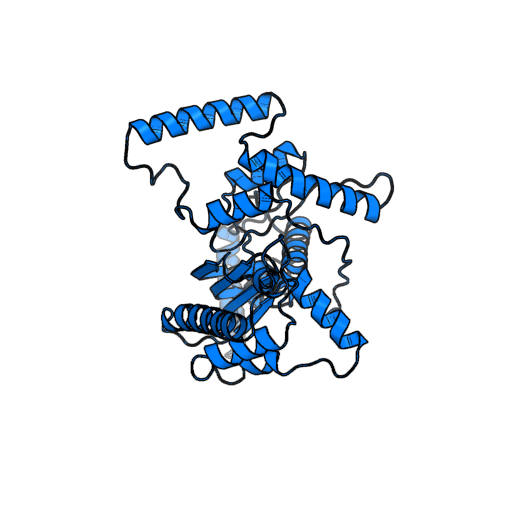19 -18.067 1.00 94.56 253 SER A C 1
ATOM 1983 O O . SER A 1 253 ? 0.222 -3.784 -19.116 1.00 94.56 253 SER A O 1
ATOM 1985 N N . ASP A 1 254 ? 1.740 -2.631 -17.898 1.00 94.38 254 ASP A N 1
ATOM 1986 C CA . ASP A 1 254 ? 2.768 -2.585 -18.942 1.00 94.38 254 ASP A CA 1
ATOM 1987 C C . ASP A 1 254 ? 3.177 -4.019 -19.357 1.00 94.38 254 ASP A C 1
ATOM 1989 O O . ASP A 1 254 ? 3.554 -4.841 -18.512 1.00 94.38 254 ASP A O 1
ATOM 1993 N N . PRO A 1 255 ? 3.094 -4.361 -20.656 1.00 94.81 255 PRO A N 1
ATOM 1994 C CA . PRO A 1 255 ? 3.365 -5.717 -21.124 1.00 94.81 255 PRO A CA 1
ATOM 1995 C C . PRO A 1 255 ? 4.831 -6.132 -20.944 1.00 94.81 255 PRO A C 1
ATOM 1997 O O . PRO A 1 255 ? 5.099 -7.313 -20.723 1.00 94.81 255 PRO A O 1
ATOM 2000 N N . ARG A 1 256 ? 5.782 -5.189 -20.997 1.00 96.00 256 ARG A N 1
ATOM 2001 C CA . ARG A 1 256 ? 7.208 -5.455 -20.751 1.00 96.00 256 ARG A CA 1
ATOM 2002 C C . ARG A 1 256 ? 7.437 -5.767 -19.277 1.00 96.00 256 ARG A C 1
ATOM 2004 O O . ARG A 1 256 ? 8.151 -6.716 -18.969 1.00 96.00 256 ARG A O 1
ATOM 2011 N N . PHE A 1 257 ? 6.747 -5.060 -18.379 1.00 97.50 257 PHE A N 1
ATOM 2012 C CA . PHE A 1 257 ? 6.759 -5.397 -16.955 1.00 97.50 257 PHE A CA 1
ATOM 2013 C C . PHE A 1 257 ? 6.197 -6.797 -16.701 1.00 97.50 257 PHE A C 1
ATOM 2015 O O . PHE A 1 257 ? 6.852 -7.607 -16.052 1.00 97.50 257 PHE A O 1
ATOM 2022 N N . LYS A 1 258 ? 5.036 -7.142 -17.272 1.00 97.44 258 LYS A N 1
ATOM 2023 C CA . LYS A 1 258 ? 4.478 -8.501 -17.150 1.00 97.44 258 LYS A CA 1
ATOM 2024 C C . LYS A 1 258 ? 5.422 -9.574 -17.697 1.00 97.44 258 LYS A C 1
ATOM 2026 O O . LYS A 1 258 ? 5.533 -10.639 -17.093 1.00 97.44 258 LYS A O 1
ATOM 2031 N N . ALA A 1 259 ? 6.120 -9.299 -18.801 1.00 97.56 259 ALA A N 1
ATOM 2032 C CA . ALA A 1 259 ? 7.133 -10.198 -19.347 1.00 97.56 259 ALA A CA 1
ATOM 2033 C C . ALA A 1 259 ? 8.324 -10.372 -18.387 1.00 97.56 259 ALA A C 1
ATOM 2035 O O . ALA A 1 259 ? 8.712 -11.507 -18.118 1.00 97.56 259 ALA A O 1
ATOM 2036 N N . ALA A 1 260 ? 8.837 -9.281 -17.809 1.00 98.38 260 ALA A N 1
ATOM 2037 C CA . ALA A 1 260 ? 9.899 -9.314 -16.801 1.00 98.38 260 ALA A CA 1
ATOM 2038 C C . ALA A 1 260 ? 9.474 -10.090 -15.540 1.00 98.38 260 ALA A C 1
ATOM 2040 O O . ALA A 1 260 ? 10.224 -10.923 -15.039 1.00 98.38 260 ALA A O 1
ATOM 2041 N N . VAL A 1 261 ? 8.237 -9.897 -15.062 1.00 98.38 261 VAL A N 1
ATOM 2042 C CA . VAL A 1 261 ? 7.666 -10.673 -13.946 1.00 98.38 261 VAL A CA 1
ATOM 2043 C C . VAL A 1 261 ? 7.584 -12.159 -14.307 1.00 98.38 261 VAL A C 1
ATOM 2045 O O . VAL A 1 261 ? 7.974 -13.011 -13.510 1.00 98.38 261 VAL A O 1
ATOM 2048 N N . LYS A 1 262 ? 7.106 -12.493 -15.512 1.00 98.12 262 LYS A N 1
ATOM 2049 C CA . LYS A 1 262 ? 6.999 -13.882 -15.981 1.00 98.12 262 LYS A CA 1
ATOM 2050 C C . LYS A 1 262 ? 8.368 -14.562 -16.043 1.00 98.12 262 LYS A C 1
ATOM 2052 O O . LYS A 1 262 ? 8.485 -15.698 -15.587 1.00 98.12 262 LYS A O 1
ATOM 2057 N N . ASP A 1 263 ? 9.389 -13.873 -16.551 1.00 98.25 263 ASP A N 1
ATOM 2058 C CA . ASP A 1 263 ? 10.764 -14.384 -16.605 1.00 98.25 263 ASP A CA 1
ATOM 2059 C C . ASP A 1 263 ? 11.393 -14.523 -15.210 1.00 98.25 263 ASP A C 1
ATOM 2061 O O . ASP A 1 263 ? 12.002 -15.546 -14.885 1.00 98.25 263 ASP A O 1
ATOM 2065 N N . ALA A 1 264 ? 11.202 -13.527 -14.343 1.00 98.38 264 ALA A N 1
ATOM 2066 C CA . ALA A 1 264 ? 11.733 -13.537 -12.984 1.00 98.38 264 ALA A CA 1
ATOM 2067 C C . ALA A 1 264 ? 11.206 -14.723 -12.168 1.00 98.38 264 ALA A C 1
ATOM 2069 O O . ALA A 1 264 ? 11.957 -15.325 -11.403 1.00 98.38 264 ALA A O 1
ATOM 2070 N N . LEU A 1 265 ? 9.924 -15.058 -12.347 1.00 98.12 265 LEU A N 1
ATOM 2071 C CA . LEU A 1 265 ? 9.194 -16.043 -11.549 1.00 98.12 265 LEU A CA 1
ATOM 2072 C C . LEU A 1 265 ? 9.131 -17.445 -12.172 1.00 98.12 265 LEU A C 1
ATOM 2074 O O . LEU A 1 265 ? 8.655 -18.382 -11.521 1.00 98.12 265 LEU A O 1
ATOM 2078 N N . SER A 1 266 ? 9.591 -17.608 -13.415 1.00 96.62 266 SER A N 1
ATOM 2079 C CA . SER A 1 266 ? 9.568 -18.889 -14.123 1.00 96.62 266 SER A CA 1
ATOM 2080 C C . SER A 1 266 ? 10.322 -19.968 -13.336 1.00 96.62 266 SER A C 1
ATOM 2082 O O . SER A 1 266 ? 11.506 -19.833 -13.035 1.00 96.62 266 SER A O 1
ATOM 2084 N N . GLY A 1 267 ? 9.618 -21.039 -12.958 1.00 95.56 267 GLY A N 1
ATOM 2085 C CA . GLY A 1 267 ? 10.173 -22.141 -12.163 1.00 95.56 267 GLY A CA 1
ATOM 2086 C C . GLY A 1 267 ? 10.332 -21.873 -10.659 1.00 95.56 267 GLY A C 1
ATOM 2087 O O . GLY A 1 267 ? 10.771 -22.773 -9.947 1.00 95.56 267 GLY A O 1
ATOM 2088 N N . LEU A 1 268 ? 9.963 -20.688 -10.154 1.00 96.75 268 LEU A N 1
ATOM 2089 C CA . LEU A 1 268 ? 10.079 -20.330 -8.728 1.00 96.75 268 LEU A CA 1
ATOM 2090 C C . LEU A 1 268 ? 8.740 -20.323 -7.972 1.00 96.75 268 LEU A C 1
ATOM 2092 O O . LEU A 1 268 ? 8.714 -20.370 -6.743 1.00 96.75 268 LEU A O 1
ATOM 2096 N N . VAL A 1 269 ? 7.619 -20.258 -8.689 1.00 97.25 269 VAL A N 1
ATOM 2097 C CA . VAL A 1 269 ? 6.272 -20.120 -8.108 1.00 97.25 269 VAL A CA 1
ATOM 2098 C C . VAL A 1 269 ? 5.416 -21.364 -8.341 1.00 97.25 269 VAL A C 1
ATOM 2100 O O . VAL A 1 269 ? 5.783 -22.240 -9.125 1.00 97.25 269 VAL A O 1
ATOM 2103 N N . ALA A 1 270 ? 4.296 -21.479 -7.624 1.00 95.75 270 ALA A N 1
ATOM 2104 C CA . ALA A 1 270 ? 3.361 -22.592 -7.773 1.00 95.75 270 ALA A CA 1
ATOM 2105 C C . ALA A 1 270 ? 2.723 -22.632 -9.169 1.00 95.75 270 ALA A C 1
ATOM 2107 O O . ALA A 1 270 ? 2.600 -21.615 -9.861 1.00 95.75 270 ALA A O 1
ATOM 2108 N N . GLU A 1 271 ? 2.298 -23.827 -9.583 1.00 94.25 271 GLU A N 1
ATOM 2109 C CA . GLU A 1 271 ? 1.588 -23.996 -10.845 1.00 94.25 271 GLU A CA 1
ATOM 2110 C C . GLU A 1 271 ? 0.298 -23.165 -10.837 1.00 94.25 271 GLU A C 1
ATOM 2112 O O . GLU A 1 271 ? -0.490 -23.199 -9.895 1.00 94.25 271 GLU A O 1
ATOM 2117 N N . GLY A 1 272 ? 0.079 -22.401 -11.905 1.00 93.25 272 GLY A N 1
ATOM 2118 C CA . GLY A 1 272 ? -1.091 -21.538 -12.034 1.00 93.25 272 GLY A CA 1
ATOM 2119 C C . GLY A 1 272 ? -0.912 -20.118 -11.500 1.00 93.25 272 GLY A C 1
ATOM 2120 O O . GLY A 1 272 ? -1.649 -19.249 -11.954 1.00 93.25 272 GLY A O 1
ATOM 2121 N N . THR A 1 273 ? 0.094 -19.839 -10.661 1.00 95.25 273 THR A N 1
ATOM 2122 C CA . THR A 1 273 ? 0.348 -18.484 -10.129 1.00 95.25 273 THR A CA 1
ATOM 2123 C C . THR A 1 273 ? 0.563 -17.454 -11.242 1.00 95.25 273 THR A C 1
ATOM 2125 O O . THR A 1 273 ? 0.091 -16.326 -11.145 1.00 95.25 273 THR A O 1
ATOM 2128 N N . LEU A 1 274 ? 1.224 -17.844 -12.339 1.00 96.38 274 LEU A N 1
ATOM 2129 C CA . LEU A 1 274 ? 1.510 -16.950 -13.469 1.00 96.38 274 LEU A CA 1
ATOM 2130 C C . LEU A 1 274 ? 0.338 -16.765 -14.443 1.00 96.38 274 LEU A C 1
ATOM 2132 O O . LEU A 1 274 ? 0.430 -15.906 -15.315 1.00 96.38 274 LEU A O 1
ATOM 2136 N N . LYS A 1 275 ? -0.771 -17.511 -14.298 1.00 93.62 275 LYS A N 1
ATOM 2137 C CA . LYS A 1 275 ? -1.926 -17.402 -15.213 1.00 93.62 275 LYS A CA 1
ATOM 2138 C C . LYS A 1 275 ? -2.521 -15.992 -15.225 1.00 93.62 275 LYS A C 1
ATOM 2140 O O . LYS A 1 275 ? -2.952 -15.537 -16.276 1.00 93.62 275 LYS A O 1
ATOM 2145 N N . ILE A 1 276 ? -2.448 -15.276 -14.100 1.00 90.88 276 ILE A N 1
ATOM 2146 C CA . ILE A 1 276 ? -2.913 -13.886 -13.973 1.00 90.88 276 ILE A CA 1
ATOM 2147 C C . ILE A 1 276 ? -2.218 -12.919 -14.950 1.00 90.88 276 ILE A C 1
ATOM 2149 O O . ILE A 1 276 ? -2.792 -11.899 -15.322 1.00 90.88 276 ILE A O 1
ATOM 2153 N N . LEU A 1 277 ? -0.994 -13.235 -15.392 1.00 91.56 277 LEU A N 1
ATOM 2154 C CA . LEU A 1 277 ? -0.245 -12.408 -16.342 1.00 91.56 277 LEU A CA 1
ATOM 2155 C C . LEU A 1 277 ? -0.773 -12.545 -17.773 1.00 91.56 277 LEU A C 1
ATOM 2157 O O . LEU A 1 277 ? -0.681 -11.592 -18.543 1.00 91.56 277 LEU A O 1
ATOM 2161 N N . ASP A 1 278 ? -1.336 -13.709 -18.104 1.00 89.00 278 ASP A N 1
ATOM 2162 C CA . ASP A 1 278 ? -1.823 -14.045 -19.443 1.00 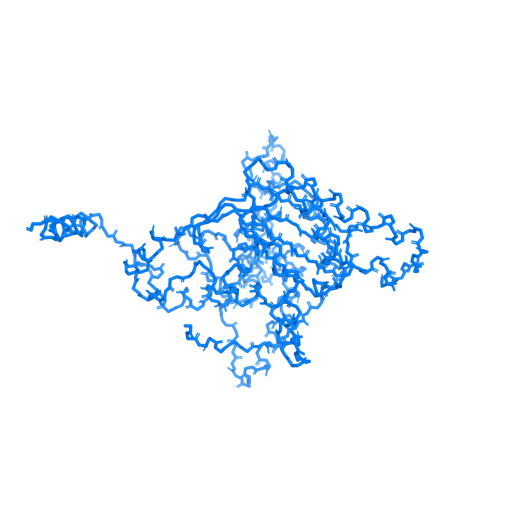89.00 278 ASP A CA 1
ATOM 2163 C C . ASP A 1 278 ? -3.302 -13.640 -19.646 1.00 89.00 278 ASP A C 1
ATOM 2165 O O . ASP A 1 278 ? -3.816 -13.671 -20.764 1.00 89.00 278 ASP A O 1
ATOM 2169 N N . GLU A 1 279 ? -4.006 -13.235 -18.581 1.00 78.88 279 GLU A N 1
ATOM 2170 C CA . GLU A 1 279 ? -5.412 -12.812 -18.616 1.00 78.88 279 GLU A CA 1
ATOM 2171 C C . GLU A 1 279 ? -5.598 -11.386 -19.165 1.00 78.88 279 GLU A C 1
ATOM 2173 O O . GLU A 1 279 ? -6.098 -10.477 -18.488 1.00 78.88 279 GLU A O 1
ATOM 2178 N N . GLU A 1 280 ? -5.246 -11.170 -20.429 1.00 69.69 280 GLU A N 1
ATOM 2179 C CA . GLU A 1 280 ? -5.645 -9.953 -21.133 1.00 69.69 280 GLU A CA 1
ATOM 2180 C C . GLU A 1 280 ? -7.166 -9.961 -21.362 1.00 69.69 280 GLU A C 1
ATOM 2182 O O . GLU A 1 280 ? -7.735 -10.929 -21.872 1.00 69.69 280 GLU A O 1
ATOM 2187 N N . GLY A 1 281 ? -7.852 -8.894 -20.930 1.00 63.34 281 GLY A N 1
ATOM 2188 C CA . GLY A 1 281 ? -9.287 -8.734 -21.181 1.00 63.34 281 GLY A CA 1
ATOM 2189 C C . GLY A 1 281 ? -9.559 -8.781 -22.684 1.00 63.34 281 GLY A C 1
ATOM 2190 O O . GLY A 1 281 ? -8.897 -8.076 -23.448 1.00 63.34 281 GLY A O 1
ATOM 2191 N N . LYS A 1 282 ? -10.511 -9.620 -23.111 1.00 67.12 282 LYS A N 1
ATOM 2192 C CA . LYS A 1 282 ? -10.802 -9.832 -24.543 1.00 67.12 282 LYS A CA 1
ATOM 2193 C C . LYS A 1 282 ? -11.408 -8.587 -25.191 1.00 67.12 282 LYS A C 1
ATOM 2195 O O . LYS A 1 282 ? -11.211 -8.362 -26.382 1.00 67.12 282 LYS A O 1
ATOM 2200 N N . ASP A 1 283 ? -12.073 -7.763 -24.381 1.00 77.06 283 ASP A N 1
ATOM 2201 C CA . ASP A 1 283 ? -12.710 -6.521 -24.799 1.00 77.06 283 ASP A CA 1
ATOM 2202 C C . ASP A 1 283 ? -12.040 -5.288 -24.172 1.00 77.06 283 ASP A C 1
ATOM 2204 O O . ASP A 1 283 ? -11.603 -5.285 -23.019 1.00 77.06 283 ASP A O 1
ATOM 2208 N N . SER A 1 284 ? -12.026 -4.179 -24.917 1.00 74.50 284 SER A N 1
ATOM 2209 C CA . SER A 1 284 ? -11.410 -2.907 -24.501 1.00 74.50 284 SER A CA 1
ATOM 2210 C C . SER A 1 284 ? -11.997 -2.322 -23.213 1.00 74.50 284 SER A C 1
ATOM 2212 O O . SER A 1 284 ? -11.300 -1.619 -22.482 1.00 74.50 284 SER A O 1
ATOM 2214 N N . LYS A 1 285 ? -13.270 -2.614 -22.918 1.00 78.56 285 LYS A N 1
ATOM 2215 C CA . LYS A 1 285 ? -13.926 -2.207 -21.672 1.00 78.56 285 LYS A CA 1
ATOM 2216 C C . LYS A 1 285 ? -13.424 -3.021 -20.480 1.00 78.56 285 LYS A C 1
ATOM 2218 O O . LYS A 1 285 ? -13.051 -2.435 -19.474 1.00 78.56 285 LYS A O 1
ATOM 2223 N N . GLU A 1 286 ? -13.355 -4.343 -20.625 1.00 77.19 286 GLU A N 1
ATOM 2224 C CA . GLU A 1 286 ? -12.840 -5.237 -19.583 1.00 77.19 286 GLU A CA 1
ATOM 2225 C C . GLU A 1 286 ? -11.381 -4.907 -19.255 1.00 77.19 286 GLU A C 1
ATOM 2227 O O . GLU A 1 286 ? -11.001 -4.860 -18.091 1.00 77.19 286 GLU A O 1
ATOM 2232 N N . ARG A 1 287 ? -10.575 -4.592 -20.277 1.00 78.19 287 ARG A N 1
ATOM 2233 C CA . ARG A 1 287 ? -9.191 -4.151 -20.086 1.00 78.19 287 ARG A CA 1
ATOM 2234 C C . ARG A 1 287 ? -9.094 -2.868 -19.256 1.00 78.19 287 ARG A C 1
ATOM 2236 O O . ARG A 1 287 ? -8.309 -2.828 -18.320 1.00 78.19 287 ARG A O 1
ATOM 2243 N N . LYS A 1 288 ? -9.915 -1.853 -19.552 1.00 78.00 288 LYS A N 1
ATOM 2244 C CA . LYS A 1 288 ? -9.946 -0.603 -18.770 1.00 78.00 288 LYS A CA 1
ATOM 2245 C C . LYS A 1 288 ? -10.386 -0.828 -17.326 1.00 78.00 288 LYS A C 1
ATOM 2247 O O . LYS A 1 288 ? -9.804 -0.231 -16.427 1.00 78.00 288 LYS A O 1
ATOM 2252 N N . ASP A 1 289 ? -11.388 -1.676 -17.108 1.00 80.06 289 ASP A N 1
ATOM 2253 C CA . ASP A 1 289 ? -11.859 -2.004 -15.760 1.00 80.06 289 ASP A CA 1
ATOM 2254 C C . ASP A 1 289 ? -10.760 -2.741 -14.970 1.00 80.06 289 ASP A C 1
ATOM 2256 O O . ASP A 1 289 ? -10.480 -2.370 -13.832 1.00 80.06 289 ASP A O 1
ATOM 2260 N N . LYS A 1 290 ? -10.052 -3.693 -15.601 1.00 82.75 290 LYS A N 1
ATOM 2261 C CA . LYS A 1 290 ? -8.886 -4.367 -15.002 1.00 82.75 290 LYS A CA 1
ATOM 2262 C C . LYS A 1 290 ? -7.743 -3.399 -14.697 1.00 82.75 290 LYS A C 1
ATOM 2264 O O . LYS A 1 290 ? -7.171 -3.472 -13.618 1.00 82.75 290 LYS A O 1
ATOM 2269 N N . ASP A 1 291 ? -7.416 -2.485 -15.608 1.00 84.50 291 ASP A N 1
ATOM 2270 C CA . ASP A 1 291 ? -6.358 -1.495 -15.377 1.00 84.50 291 ASP A CA 1
ATOM 2271 C C . ASP A 1 291 ? -6.707 -0.598 -14.177 1.00 84.50 291 ASP A C 1
ATOM 2273 O O . ASP A 1 291 ? -5.869 -0.375 -13.305 1.00 84.50 291 ASP A O 1
ATOM 2277 N N . LEU A 1 292 ? -7.965 -0.153 -14.067 1.00 84.31 292 LEU A N 1
ATOM 2278 C CA . LEU A 1 292 ? -8.446 0.575 -12.889 1.00 84.31 292 LEU A CA 1
ATOM 2279 C C . LEU A 1 292 ? -8.384 -0.280 -11.618 1.00 84.31 292 LEU A C 1
ATOM 2281 O O . LEU A 1 292 ? -8.059 0.241 -10.551 1.00 84.31 292 LEU A O 1
ATOM 2285 N N . ASP A 1 293 ? -8.672 -1.576 -11.705 1.00 88.50 293 ASP A N 1
ATOM 2286 C CA . ASP A 1 293 ? -8.524 -2.483 -10.570 1.00 88.50 293 ASP A CA 1
ATOM 2287 C C . ASP A 1 293 ? -7.068 -2.559 -10.097 1.00 88.50 293 ASP A C 1
ATOM 2289 O O . ASP A 1 293 ? -6.839 -2.446 -8.896 1.00 88.50 293 ASP A O 1
ATOM 2293 N N . LEU A 1 294 ? -6.083 -2.640 -10.999 1.00 94.06 294 LEU A N 1
ATOM 2294 C CA . LEU A 1 294 ? -4.659 -2.648 -10.628 1.00 94.06 294 LEU A CA 1
ATOM 2295 C C . LEU A 1 294 ? -4.235 -1.351 -9.920 1.00 94.06 294 LEU A C 1
ATOM 2297 O O . LEU A 1 294 ? -3.494 -1.397 -8.938 1.00 94.06 294 LEU A O 1
ATOM 2301 N N . VAL A 1 295 ? -4.723 -0.193 -10.377 1.00 95.31 295 VAL A N 1
ATOM 2302 C CA . VAL A 1 295 ? -4.395 1.105 -9.756 1.00 95.31 295 VAL A CA 1
ATOM 2303 C C . VAL A 1 295 ? -5.057 1.265 -8.391 1.00 95.31 295 VAL A C 1
ATOM 2305 O O . VAL A 1 295 ? -4.437 1.750 -7.446 1.00 95.31 295 VAL A O 1
ATOM 2308 N N . PHE A 1 296 ? -6.326 0.873 -8.270 1.00 95.62 296 PHE A N 1
ATOM 2309 C CA . PHE A 1 296 ? -7.135 1.190 -7.096 1.00 95.62 296 PHE A CA 1
ATOM 2310 C C . PHE A 1 296 ? -7.325 0.023 -6.124 1.00 95.62 296 PHE A C 1
ATOM 2312 O O . PHE A 1 296 ? -7.961 0.235 -5.095 1.00 95.62 296 PHE A O 1
ATOM 2319 N N . ALA A 1 297 ? -6.791 -1.176 -6.380 1.00 96.25 297 ALA A N 1
ATOM 2320 C CA . ALA A 1 297 ? -6.952 -2.338 -5.497 1.00 96.25 297 ALA A CA 1
ATOM 2321 C C . ALA A 1 297 ? -6.579 -2.020 -4.044 1.00 96.25 297 ALA A C 1
ATOM 2323 O O . ALA A 1 297 ? -7.383 -2.230 -3.137 1.00 96.25 297 ALA A O 1
ATOM 2324 N N . THR A 1 298 ? -5.411 -1.421 -3.814 1.00 96.69 298 THR A N 1
ATOM 2325 C CA . THR A 1 298 ? -4.961 -1.032 -2.470 1.00 96.69 298 THR A CA 1
ATOM 2326 C C . THR A 1 298 ? -5.958 -0.085 -1.792 1.00 96.69 298 THR A C 1
ATOM 2328 O O . THR A 1 298 ? -6.375 -0.327 -0.660 1.00 96.69 298 THR A O 1
ATOM 2331 N N . ALA A 1 299 ? -6.428 0.947 -2.500 1.00 96.12 299 ALA A N 1
ATOM 2332 C CA . ALA A 1 299 ? -7.414 1.891 -1.972 1.00 96.12 299 ALA A CA 1
ATOM 2333 C C . ALA A 1 299 ? -8.789 1.240 -1.727 1.00 96.12 299 ALA A C 1
ATOM 2335 O O . ALA A 1 299 ? -9.439 1.535 -0.726 1.00 96.12 299 ALA A O 1
ATOM 2336 N N . LYS A 1 300 ? -9.223 0.322 -2.602 1.00 96.06 300 LYS A N 1
ATOM 2337 C CA . LYS A 1 300 ? -10.466 -0.450 -2.443 1.00 96.06 300 LYS A CA 1
ATOM 2338 C C . LYS A 1 300 ? -10.424 -1.306 -1.185 1.00 96.06 300 LYS A C 1
ATOM 2340 O O . LYS A 1 300 ? -11.379 -1.294 -0.416 1.00 96.06 300 LYS A O 1
ATOM 2345 N N . GLY A 1 301 ? -9.317 -2.001 -0.935 1.00 96.12 301 GLY A N 1
ATOM 2346 C CA . GLY A 1 301 ? -9.176 -2.775 0.292 1.00 96.12 301 GLY A CA 1
ATOM 2347 C C . GLY A 1 301 ? -9.114 -1.901 1.535 1.00 96.12 301 GLY A C 1
ATOM 2348 O O . GLY A 1 301 ? -9.796 -2.199 2.508 1.00 96.12 301 GLY A O 1
ATOM 2349 N N . ALA A 1 302 ? -8.390 -0.779 1.502 1.00 95.88 302 ALA A N 1
ATOM 2350 C CA . ALA A 1 302 ? -8.406 0.176 2.611 1.00 95.88 302 ALA A CA 1
ATOM 2351 C C . ALA A 1 302 ? -9.823 0.709 2.898 1.00 95.88 302 ALA A C 1
ATOM 2353 O O . ALA A 1 302 ? -10.217 0.824 4.060 1.00 95.88 302 ALA A O 1
ATOM 2354 N N . ALA A 1 303 ? -10.624 0.957 1.856 1.00 95.50 303 ALA A N 1
ATOM 2355 C CA . ALA A 1 303 ? -12.032 1.319 1.996 1.00 95.50 303 ALA A CA 1
ATOM 2356 C C . ALA A 1 303 ? -12.881 0.178 2.591 1.00 95.50 303 ALA A C 1
ATOM 2358 O O . A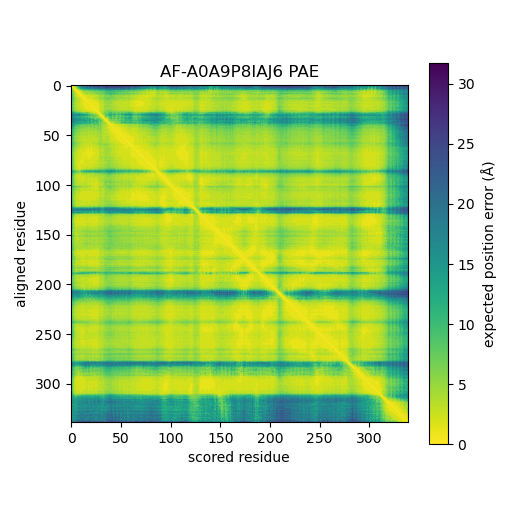LA A 1 303 ? -13.752 0.442 3.418 1.00 95.50 303 ALA A O 1
ATOM 2359 N N . GLU A 1 304 ? -12.608 -1.083 2.243 1.00 94.62 304 GLU A N 1
ATOM 2360 C CA . GLU A 1 304 ? -13.248 -2.243 2.881 1.00 94.62 304 GLU A CA 1
ATOM 2361 C C . GLU A 1 304 ? -12.932 -2.325 4.374 1.00 94.62 304 GLU A C 1
ATOM 2363 O O . GLU A 1 304 ? -13.840 -2.524 5.182 1.00 94.62 304 GLU A O 1
ATOM 2368 N N . PHE A 1 305 ? -11.673 -2.115 4.762 1.00 93.81 305 PHE A N 1
ATOM 2369 C CA . PHE A 1 305 ? -11.296 -2.032 6.172 1.00 93.81 305 PHE A CA 1
ATOM 2370 C C . PHE A 1 305 ? -12.000 -0.868 6.871 1.00 93.81 305 PHE A C 1
ATOM 2372 O O . PHE A 1 305 ? -12.555 -1.063 7.950 1.00 93.81 305 PHE A O 1
ATOM 2379 N N . ALA A 1 306 ? -12.056 0.313 6.247 1.00 94.00 306 ALA A N 1
ATOM 2380 C CA . ALA A 1 306 ? -12.764 1.468 6.796 1.00 94.00 306 ALA A CA 1
ATOM 2381 C C . ALA A 1 306 ? -14.250 1.168 7.033 1.00 94.00 306 ALA A C 1
ATOM 2383 O O . ALA A 1 306 ? -14.771 1.457 8.110 1.00 94.00 306 ALA A O 1
ATOM 2384 N N . LYS A 1 307 ? -14.919 0.540 6.060 1.00 93.25 307 LYS A N 1
ATOM 2385 C CA . LYS A 1 307 ? -16.324 0.138 6.168 1.00 93.25 307 LYS A CA 1
ATOM 2386 C C . LYS A 1 307 ? -16.534 -0.858 7.309 1.00 93.25 307 LYS A C 1
ATOM 2388 O O . LYS A 1 307 ? -17.378 -0.636 8.172 1.00 93.25 307 LYS A O 1
ATOM 2393 N N . ARG A 1 308 ? -15.729 -1.923 7.362 1.00 91.44 308 ARG A N 1
ATOM 2394 C CA . ARG A 1 308 ? -15.800 -2.948 8.418 1.00 91.44 308 ARG A CA 1
ATOM 2395 C C . ARG A 1 308 ? -15.505 -2.374 9.800 1.00 91.44 308 ARG A C 1
ATOM 2397 O O . ARG A 1 308 ? -16.148 -2.773 10.760 1.00 91.44 308 ARG A O 1
ATOM 2404 N N . ARG A 1 309 ? -14.591 -1.403 9.899 1.00 90.19 309 ARG A N 1
ATOM 2405 C CA . ARG A 1 309 ? -14.296 -0.682 11.146 1.00 90.19 309 ARG A CA 1
ATOM 2406 C C . ARG A 1 309 ? -15.467 0.183 11.632 1.00 90.19 309 ARG A C 1
ATOM 2408 O O . ARG A 1 309 ? -15.570 0.445 12.824 1.00 90.19 309 ARG A O 1
ATOM 2415 N N . GLN A 1 310 ? -16.335 0.641 10.731 1.00 91.12 310 GLN A N 1
ATOM 2416 C CA . GLN A 1 310 ? -17.494 1.472 11.074 1.00 91.12 310 GLN A CA 1
ATOM 2417 C C . GLN A 1 310 ? -18.767 0.661 11.336 1.00 91.12 310 GLN A C 1
ATOM 2419 O O . GLN A 1 310 ? -19.540 1.018 12.219 1.00 91.12 310 GLN A O 1
ATOM 2424 N N . GLU A 1 311 ? -18.999 -0.396 10.560 1.00 91.25 311 GLU A N 1
ATOM 2425 C CA . GLU A 1 311 ? -20.222 -1.206 10.629 1.00 91.25 311 GLU A CA 1
ATOM 2426 C C . GLU A 1 311 ? -20.061 -2.473 11.482 1.00 91.25 311 GLU A C 1
ATOM 2428 O O . GLU A 1 311 ? -21.048 -3.023 11.965 1.00 91.25 311 GLU A O 1
ATOM 2433 N N . GLY A 1 312 ? -18.831 -2.969 11.623 1.00 85.94 312 GLY A N 1
ATOM 2434 C CA . GLY A 1 312 ? -18.521 -4.206 12.326 1.00 85.94 312 GLY A CA 1
ATOM 2435 C C . GLY A 1 312 ? -18.315 -4.026 13.837 1.00 85.94 312 GLY A C 1
ATOM 2436 O O . GLY A 1 312 ? -18.191 -2.906 14.339 1.00 85.94 312 GLY A O 1
ATOM 2437 N N . PRO A 1 313 ? -18.234 -5.139 14.583 1.00 79.25 313 PRO A N 1
ATOM 2438 C CA . PRO A 1 313 ? -18.148 -5.156 16.045 1.00 79.25 313 PRO A CA 1
ATOM 2439 C C . PRO A 1 313 ? -16.725 -4.859 16.563 1.00 79.25 313 PRO A C 1
ATOM 2441 O O . PRO A 1 313 ? -16.119 -5.647 17.280 1.00 79.25 313 PRO A O 1
ATOM 2444 N N . VAL A 1 314 ? -16.177 -3.692 16.227 1.00 70.50 314 VAL A N 1
ATOM 2445 C CA . VAL A 1 314 ? -14.749 -3.320 16.403 1.00 70.50 314 VAL A CA 1
ATOM 2446 C C . VAL A 1 314 ? -14.364 -3.025 17.861 1.00 70.50 314 VAL A C 1
ATOM 2448 O O . VAL A 1 314 ? -13.218 -2.735 18.179 1.00 70.50 314 VAL A O 1
ATOM 2451 N N . ARG A 1 315 ? -15.328 -3.127 18.780 1.00 67.81 315 ARG A N 1
ATOM 2452 C CA . ARG A 1 315 ? -15.138 -2.943 20.229 1.00 67.81 315 ARG A CA 1
ATOM 2453 C C . ARG A 1 315 ? -15.809 -4.036 21.056 1.00 67.81 315 ARG A C 1
ATOM 2455 O O . ARG A 1 315 ? -15.943 -3.898 22.271 1.00 67.81 315 ARG A O 1
ATOM 2462 N N . CYS A 1 316 ? -16.271 -5.100 20.407 1.00 68.88 316 CYS A N 1
ATOM 2463 C CA . CYS A 1 316 ? -16.851 -6.237 21.099 1.00 68.88 316 CYS A CA 1
ATOM 2464 C C . CYS A 1 316 ? -15.722 -7.183 21.491 1.00 68.88 316 CYS A C 1
ATOM 2466 O O . CYS A 1 316 ? -15.325 -8.046 20.717 1.00 68.88 316 CYS A O 1
ATOM 2468 N N . VAL A 1 317 ? -15.196 -7.001 22.699 1.00 66.31 317 VAL A N 1
ATOM 2469 C CA . VAL A 1 317 ? -14.316 -7.994 23.316 1.00 66.31 317 VAL A CA 1
ATOM 2470 C C . VAL A 1 317 ? -15.208 -9.043 23.970 1.00 66.31 317 VAL A C 1
ATOM 2472 O O . VAL A 1 317 ? -15.973 -8.723 24.883 1.00 66.31 317 VAL A O 1
ATOM 2475 N N . GLU A 1 318 ? -15.145 -10.282 23.485 1.00 69.31 318 GLU A N 1
ATOM 2476 C CA . GLU A 1 318 ? -15.792 -11.410 24.154 1.00 69.31 318 GLU A CA 1
ATOM 2477 C C . GLU A 1 318 ? -15.138 -11.602 25.530 1.00 69.31 318 GLU A C 1
ATOM 2479 O O . GLU A 1 318 ? -13.923 -11.763 25.638 1.00 69.31 318 GLU A O 1
ATOM 2484 N N . GLY A 1 319 ? -15.934 -11.562 26.600 1.00 74.38 319 GLY A N 1
ATOM 2485 C CA . GLY A 1 319 ? -15.440 -11.925 27.924 1.00 74.38 319 GLY A CA 1
ATOM 2486 C C . GLY A 1 319 ? -15.098 -13.417 27.983 1.00 74.38 319 GLY A C 1
ATOM 2487 O O . GLY A 1 319 ? -15.791 -14.236 27.384 1.00 74.38 319 GLY A O 1
ATOM 2488 N N . GLU A 1 320 ? -14.077 -13.789 28.757 1.00 78.12 320 GLU A N 1
ATOM 2489 C CA . GLU A 1 320 ? -13.623 -15.185 28.915 1.00 78.12 320 GLU A CA 1
ATOM 2490 C C . GLU A 1 320 ? -14.752 -16.169 29.280 1.00 78.12 320 GLU A C 1
ATOM 2492 O O . GLU A 1 320 ? -14.734 -17.329 28.871 1.00 78.12 320 GLU A O 1
ATOM 2497 N N . GLU A 1 321 ? -15.759 -15.718 30.034 1.00 83.31 321 GLU A N 1
ATOM 2498 C CA . GLU A 1 321 ? -16.930 -16.532 30.383 1.00 83.31 321 GLU A CA 1
ATOM 2499 C C . GLU A 1 321 ? -17.768 -16.911 29.154 1.00 83.31 321 GLU A C 1
ATOM 2501 O O . GLU A 1 321 ? -18.154 -18.074 29.012 1.00 83.31 321 GLU A O 1
ATOM 2506 N N . CYS A 1 322 ? -18.004 -15.956 28.249 1.00 79.44 322 CYS A N 1
ATOM 2507 C CA . CYS A 1 322 ? -18.731 -16.181 26.999 1.00 79.44 322 CYS A CA 1
ATOM 2508 C C . CYS A 1 322 ? -17.946 -17.111 26.073 1.00 79.44 322 CYS A C 1
ATOM 2510 O O . CYS A 1 322 ? -18.512 -18.080 25.568 1.00 79.44 322 CYS A O 1
ATOM 2512 N N . LYS A 1 323 ? -16.629 -16.898 25.970 1.00 78.94 323 LYS A N 1
ATOM 2513 C CA . LYS A 1 323 ? -15.744 -17.735 25.155 1.00 78.94 323 LYS A CA 1
ATOM 2514 C C . LYS A 1 323 ? -15.799 -19.204 25.577 1.00 78.94 323 LYS A C 1
ATOM 2516 O O . LYS A 1 323 ? -16.032 -20.082 24.753 1.00 78.94 323 LYS A O 1
ATOM 2521 N N . ARG A 1 324 ? -15.692 -19.479 26.883 1.00 83.75 324 ARG A N 1
ATOM 2522 C CA . ARG A 1 324 ? -15.801 -20.847 27.430 1.00 83.75 324 ARG A CA 1
ATOM 2523 C C . ARG A 1 324 ? -17.191 -21.455 27.270 1.00 83.75 324 ARG A C 1
ATOM 2525 O O . ARG A 1 324 ? -17.330 -22.675 27.224 1.00 83.75 324 ARG A O 1
ATOM 2532 N N . ALA A 1 325 ? -18.246 -20.644 27.299 1.00 83.38 325 ALA A N 1
ATOM 2533 C CA . ALA A 1 325 ? -19.596 -21.133 27.037 1.00 83.38 325 ALA A CA 1
ATOM 2534 C C . ALA A 1 325 ? -19.748 -21.547 25.568 1.00 83.38 325 ALA A C 1
ATOM 2536 O O . ALA A 1 325 ? -20.259 -22.629 25.302 1.00 83.38 325 ALA A O 1
ATOM 2537 N N . ARG A 1 326 ? -19.231 -20.735 24.642 1.00 84.69 326 ARG A N 1
ATOM 2538 C CA . ARG A 1 326 ? -19.237 -21.015 23.205 1.00 84.69 326 ARG A CA 1
ATOM 2539 C C . ARG A 1 326 ? -18.437 -22.265 22.843 1.00 84.69 326 ARG A C 1
ATOM 2541 O O . ARG A 1 326 ? -18.977 -23.144 22.190 1.00 84.69 326 ARG A O 1
ATOM 2548 N N . GLU A 1 327 ? -17.201 -22.384 23.327 1.00 84.44 327 GLU A N 1
ATOM 2549 C CA . GLU A 1 327 ? -16.346 -23.552 23.054 1.00 84.44 327 GLU A CA 1
ATOM 2550 C C . GLU A 1 327 ? -16.984 -24.874 23.515 1.00 84.44 327 GLU A C 1
ATOM 2552 O O . GLU A 1 327 ? -16.794 -25.901 22.870 1.00 84.44 327 GLU A O 1
ATOM 2557 N N . ARG A 1 328 ? -17.770 -24.854 24.602 1.00 88.62 328 ARG A N 1
ATOM 2558 C CA . ARG A 1 328 ? -18.530 -26.029 25.060 1.00 88.62 328 ARG A CA 1
ATOM 2559 C C . ARG A 1 328 ? -19.668 -26.394 24.110 1.00 88.62 328 ARG A C 1
ATOM 2561 O O . ARG A 1 328 ? -19.808 -27.562 23.777 1.00 88.62 328 ARG A O 1
ATOM 2568 N N . LEU A 1 329 ? -20.440 -25.408 23.654 1.00 86.12 329 LEU A N 1
ATOM 2569 C CA . LEU A 1 329 ? -21.540 -25.638 22.710 1.00 86.12 329 LEU A CA 1
ATOM 2570 C C . LEU A 1 329 ? -21.029 -26.166 21.361 1.00 86.12 329 LEU A C 1
ATOM 2572 O O . LEU A 1 329 ? -21.609 -27.094 20.809 1.00 86.12 329 LEU A O 1
ATOM 2576 N N . ASP A 1 330 ? -19.916 -25.622 20.862 1.00 79.56 330 ASP A N 1
ATOM 2577 C CA . ASP A 1 330 ? -19.306 -26.077 19.606 1.00 79.56 330 ASP A CA 1
ATOM 2578 C C . ASP A 1 330 ? -18.809 -27.539 19.711 1.00 79.56 330 ASP A C 1
ATOM 2580 O O . ASP A 1 330 ? -18.889 -28.299 18.742 1.00 79.56 330 ASP A O 1
ATOM 2584 N N . GLN A 1 331 ? -18.316 -27.960 20.885 1.00 85.56 331 GLN A N 1
ATOM 2585 C CA . GLN A 1 331 ? -17.936 -29.356 21.148 1.00 85.56 331 GLN A CA 1
ATOM 2586 C C . GLN A 1 331 ? -19.154 -30.286 21.145 1.00 85.56 331 GLN A C 1
ATOM 2588 O O . GLN A 1 331 ? -19.125 -31.307 20.461 1.00 85.56 331 GLN A O 1
ATOM 2593 N N . GLU A 1 332 ? -20.230 -29.904 21.838 1.00 89.75 332 GLU A N 1
ATOM 2594 C CA . GLU A 1 332 ? -21.478 -30.677 21.895 1.00 89.75 332 GLU A CA 1
ATOM 2595 C C . GLU A 1 332 ? -22.093 -30.868 20.494 1.00 89.75 332 GLU A C 1
ATOM 2597 O O . GLU A 1 332 ? -22.434 -31.989 20.118 1.00 89.75 332 GLU A O 1
ATOM 2602 N N . GLU A 1 333 ? -22.151 -29.814 19.666 1.00 83.94 333 GLU A N 1
ATOM 2603 C CA . GLU A 1 333 ? -22.656 -29.923 18.285 1.00 83.94 333 GLU A CA 1
ATOM 2604 C C . GLU A 1 333 ? -21.791 -30.824 17.390 1.00 83.94 333 GLU A C 1
ATOM 2606 O O . GLU A 1 333 ? -22.295 -31.439 16.444 1.00 83.94 333 GLU A O 1
ATOM 2611 N N . THR A 1 334 ? -20.482 -30.880 17.642 1.00 84.44 334 THR A N 1
ATOM 2612 C CA . THR A 1 334 ? -19.572 -31.725 16.862 1.00 84.44 334 THR A CA 1
ATOM 2613 C C . THR A 1 334 ? -19.773 -33.195 17.220 1.00 84.44 334 THR A C 1
ATOM 2615 O O . THR A 1 334 ? -19.883 -34.023 16.318 1.00 84.44 334 THR A O 1
ATOM 2618 N N . GLU A 1 335 ? -19.906 -33.510 18.511 1.00 86.56 335 GLU A N 1
ATOM 2619 C CA . GLU A 1 335 ? -20.173 -34.870 18.993 1.00 86.56 335 GLU A CA 1
ATOM 2620 C C . GLU A 1 335 ? -21.531 -35.402 18.505 1.00 86.56 335 GLU A C 1
ATOM 2622 O O . GLU A 1 335 ? -21.620 -36.550 18.071 1.00 86.56 335 GLU A O 1
ATOM 2627 N N . GLU A 1 336 ? -22.579 -34.571 18.489 1.00 83.19 336 GLU A N 1
ATOM 2628 C CA . GLU A 1 336 ? -23.897 -34.973 17.974 1.00 83.19 336 GLU A CA 1
ATOM 2629 C C . GLU A 1 336 ? -23.896 -35.289 16.472 1.00 83.19 336 GLU A C 1
ATOM 2631 O O . GLU A 1 336 ? -24.690 -36.111 16.018 1.00 83.19 336 GLU A O 1
ATOM 2636 N N . ARG A 1 337 ? -23.023 -34.655 15.680 1.00 82.50 337 ARG A N 1
ATOM 2637 C CA . ARG A 1 337 ? -22.923 -34.916 14.232 1.00 82.50 337 ARG A CA 1
ATOM 2638 C C . ARG A 1 337 ? -22.132 -36.175 13.888 1.00 82.50 337 ARG A C 1
ATOM 2640 O O . ARG A 1 337 ? -22.230 -36.640 12.753 1.00 82.50 337 ARG A O 1
ATOM 2647 N N . GLU A 1 338 ? -21.328 -36.686 14.816 1.00 80.88 338 GLU A N 1
ATOM 2648 C CA . GLU A 1 338 ? -20.521 -37.897 14.624 1.00 80.88 338 GLU A CA 1
ATOM 2649 C C . GLU A 1 338 ? -21.250 -39.191 15.039 1.00 80.88 338 GLU A C 1
ATOM 2651 O O . GLU A 1 338 ? -20.761 -40.284 14.736 1.00 80.88 338 GLU A O 1
ATOM 2656 N N . LEU A 1 339 ? -22.414 -39.076 15.690 1.00 71.06 339 LEU A N 1
ATOM 2657 C CA . LEU A 1 339 ? -23.286 -40.181 16.119 1.00 71.06 339 LEU A CA 1
ATOM 2658 C C . LEU A 1 339 ? -24.345 -40.555 15.068 1.00 71.06 339 LEU A C 1
ATOM 2660 O O . LEU A 1 339 ? -24.622 -41.772 14.945 1.00 71.06 339 LEU A O 1
#

Secondary structure (DSSP, 8-state):
------------PPPHHHHHHHHHHHHS-S--SGGG--SHHHHHHHHHHHHHHHHHHHTTS-SSHHHHHHHHHHHHHHHHHHHHH-TT----EE---B-TTT---HHHHHHHHHHHT-EESSSSSSS----BHHHHHHHHTT-S--S-TTSHHHHHHHHHTPPPEEEEEEEE-SS-EEEEEEEESSSS-EEEEEEEEETTS-GGGTTTTTSPPPPPHHHHHHHHHHHHHHHHHHHHHS-SPB-EEEEESTTTT-HHHHHHHHHHHTTTB-TTTTHHHH---SSHHHHHHHHHHHHHHHHHHHHHHHHHHHHS-TT----HHHHHHHHHHHHHHHHHHH-

Radius of gyration: 22.09 Å; Cα contacts (8 Å, |Δi|>4): 476; chains: 1; bounding box: 47×65×57 Å

Foldseek 3Di:
DPPDDDDDFDDDDQDPVRLVLVVCLQPDDQDPDLVPQPDPVSNVVVVVLVVQLVVCLVVLHQSDPSLVSVLVRVVVVQVSVDVVVHPPDGQAEFEDAAAPSNCQAPVSVVSNCSSVNHHYLLVFDDPQNHHYLQLLLCVLVVHQFQPPLQDPVSRVVVLVPFDWFFEWEWEAEQQWIKIWTWTASHSRDIDTPFIHIGRCLHNVQQVCNPVRPHDDPVVVVVSLVVLLVVLLVRLVVPPDAGAAYAAAYLCRLPLSSLVSNCNSCPPRHDPPRNVVSVPQPPDPVVNVVVSVSRHCSSVSSSVVSVVSSVSHPSPDDDDPVNVVVVVVVVVVVVVVVVD

Organism: NCBI:txid265104

Sequence (339 aa):
MLRRNYRIIAHIDGRPSYNLLLHRLATGPQNRIPDHIPSTWGKLRYLQKRAQRILNKSLGRPATPETAILADLISTLKAETEAALGSGQQVTAAVLSSPDRIKLTDEEITDVFDYLGIRNLMAEPDTLDDLYATSSAYAGFGMGLCEQYTDAYACEREESHFRTQRLLHLDFAPDNLSGTIKSLKSARDGSVEEAFIDPELGLGRLDGLNKIPRMGPEEEETYWLAVTDRIRTLVQSFKPQITQLILTGSSASDPRFKAAVKDALSGLVAEGTLKILDEEGKDSKERKDKDLDLVFATAKGAAEFAKRRQEGPVRCVEGEECKRARERLDQEETEEREL

Solvent-accessible surface area (backbone atoms only — not comparable to full-atom values): 18815 Å² total; per-residue (Å²): 131,82,84,77,85,79,80,89,83,83,85,83,81,75,50,73,70,42,49,52,47,51,51,50,42,47,76,40,75,72,77,86,55,73,93,76,49,90,42,72,68,52,49,52,53,47,52,52,51,51,51,51,23,54,52,25,47,77,69,77,37,55,47,42,75,64,33,42,46,53,33,54,56,50,50,52,53,48,52,56,46,26,62,76,71,33,96,90,50,74,76,56,60,48,57,74,62,35,55,73,56,45,55,73,46,70,70,55,55,46,48,26,26,57,68,70,65,26,43,56,59,46,79,52,82,50,97,52,69,78,53,33,31,59,37,16,29,42,32,33,74,65,37,50,62,53,88,48,53,65,39,66,64,58,19,50,58,51,49,70,70,41,66,75,38,33,32,38,34,36,38,26,27,49,66,25,27,31,40,37,34,32,45,28,41,35,38,83,45,64,50,80,77,46,61,48,62,37,66,86,58,11,57,26,60,58,73,22,51,90,84,43,74,61,54,52,75,71,53,49,52,52,47,49,50,51,52,17,50,54,54,28,52,60,51,66,73,44,84,72,64,33,58,38,66,47,67,24,30,84,44,48,79,39,66,66,57,44,49,30,52,50,64,34,41,62,93,60,48,39,91,69,36,67,52,73,73,71,64,69,50,94,44,77,63,53,36,51,53,50,49,50,44,26,49,39,17,37,60,48,12,30,48,50,51,42,49,46,54,70,70,22,63,63,80,67,75,80,51,72,70,58,51,58,52,49,59,50,52,57,50,53,58,52,56,63,72,75,109

pLDDT: mean 90.0, std 9.71, range [44.28, 98.69]

Mean predicted aligned error: 6.16 Å